Protein AF-A0A9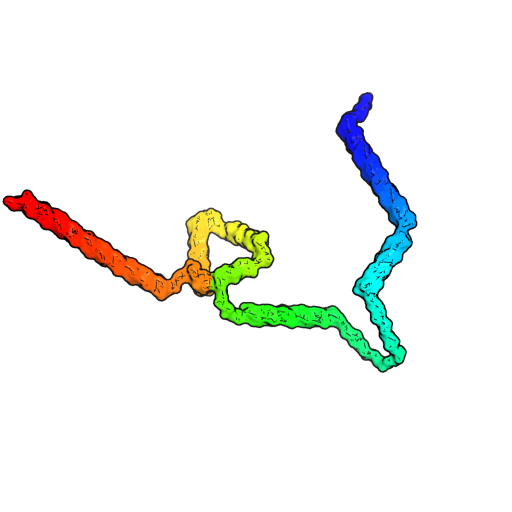X0DD06-F1 (afdb_monomer_lite)

Secondary structure (DSSP, 8-state):
-PPPHHHHHHHHHHHHHHHHHHHHHHHHHHTHHHHHHHHHHHHHHHS-----------------HHHHHHHHHHHHHHHHHHHHHS-----HHHHHTSSSSHHHHHHHHHHHHHHS-SSHHHHHHHHHHHHHSHHHHHHHHHTTSS--HHHHHHHHHHHHHHHHHHHHHHHHHHHHHHHHHHTT--

Foldseek 3Di:
DDDDPVRVVVVVVVVVVVVVVVVVVVVCVVCVVVVVVVVVVVVCVVPPPPPDDDDDDDPPPPPPVVVVVVVVVVVVVVVVVVVVPPDDQCELCVVVVPAPDPVRVVVVVVVVVVVADPDPVRNVVVVVVQCPPPVNVVVCVSHVNDPDVVRVVVVVVVVVVVVVVVVVVVVVVVVVVVVVVVVVVD

Organism: NCBI:txid174260

Sequence (186 aa):
MGKTGAERLRESLERKKQKKKERNARFYAKNKDKILEERKEQQRRKHPRIAVEEQNESEVRKPNWRLYKARQRARQRAEKEKTSSTSVPVSPNAVRGAFPNRTARRRAVDATMDSLPRSPRRKVAVVAALIDSPTTRQSLQRLGYVKSPENEEAVQIASSILQDATAALQTTTRKRSNDARAATQE

Radius of gyration: 39.2 Å; chains: 1; bounding box: 109×34×110 Å

pLDDT: mean 81.11, std 14.97, range [39.56, 97.12]

Structure (mmCIF, N/CA/C/O backbone):
data_AF-A0A9X0DD06-F1
#
_entry.id   AF-A0A9X0DD06-F1
#
loop_
_atom_site.group_PDB
_atom_site.id
_atom_site.type_symbol
_atom_site.label_atom_id
_atom_site.label_alt_id
_atom_site.label_comp_id
_atom_site.label_asym_id
_atom_site.label_entity_id
_atom_site.label_seq_id
_atom_site.pdbx_PDB_ins_code
_atom_site.Cartn_x
_atom_site.Cartn_y
_atom_site.Cartn_z
_atom_site.occupancy
_atom_site.B_iso_or_equiv
_atom_site.auth_seq_id
_atom_site.auth_comp_id
_atom_site.auth_asym_id
_atom_site.auth_atom_id
_atom_site.pdbx_PDB_model_num
ATOM 1 N N . MET A 1 1 ? -8.329 16.468 -65.704 1.00 51.94 1 MET A N 1
ATOM 2 C CA . MET A 1 1 ? -8.615 16.335 -64.257 1.00 51.94 1 MET A CA 1
ATOM 3 C C . MET A 1 1 ? -7.350 16.668 -63.473 1.00 51.94 1 MET A C 1
ATOM 5 O O . MET A 1 1 ? -6.370 15.946 -63.592 1.00 51.94 1 MET A O 1
ATOM 9 N N . GLY A 1 2 ? -7.309 17.811 -62.783 1.00 68.38 2 GLY A N 1
ATOM 10 C CA . GLY A 1 2 ? -6.118 18.259 -62.046 1.00 68.38 2 GLY A CA 1
ATOM 11 C C . GLY A 1 2 ? -6.014 17.624 -60.656 1.00 68.38 2 GLY A C 1
ATOM 12 O O . GLY A 1 2 ? -7.034 17.365 -60.025 1.00 68.38 2 GLY A O 1
ATOM 13 N N . LYS A 1 3 ? -4.783 17.409 -60.167 1.00 73.19 3 LYS A N 1
ATOM 14 C CA . LYS A 1 3 ? -4.508 16.898 -58.811 1.00 73.19 3 LYS A CA 1
ATOM 15 C C . LYS A 1 3 ? -5.226 17.734 -57.745 1.00 73.19 3 LYS A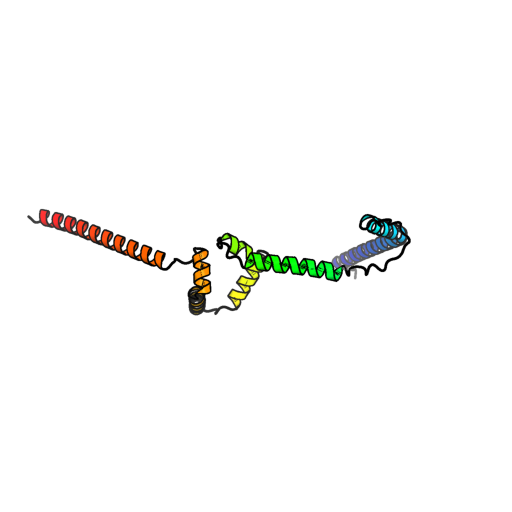 C 1
ATOM 17 O O . LYS A 1 3 ? -5.189 18.976 -57.788 1.00 73.19 3 LYS A O 1
ATOM 22 N N . THR A 1 4 ? -5.827 17.063 -56.767 1.00 79.19 4 THR A N 1
ATOM 23 C CA . THR A 1 4 ? -6.553 17.708 -55.664 1.00 79.19 4 THR A CA 1
ATOM 24 C C . THR A 1 4 ? -5.600 18.499 -54.756 1.00 79.19 4 THR A C 1
ATOM 26 O O . THR A 1 4 ? -4.389 18.258 -54.721 1.00 79.19 4 THR A O 1
ATOM 29 N N . GLY A 1 5 ? -6.116 19.485 -54.013 1.00 81.06 5 GLY A N 1
ATOM 30 C CA . GLY A 1 5 ? -5.291 20.326 -53.130 1.00 81.06 5 GLY A CA 1
ATOM 31 C C . GLY A 1 5 ? -4.530 19.527 -52.059 1.00 81.06 5 GLY A C 1
ATOM 32 O O . GLY A 1 5 ? -3.374 19.829 -51.760 1.00 81.06 5 GLY A O 1
ATOM 33 N N . ALA A 1 6 ? -5.138 18.453 -51.546 1.00 79.06 6 ALA A N 1
ATOM 34 C CA . ALA A 1 6 ? -4.523 17.561 -50.565 1.00 79.06 6 ALA A CA 1
ATOM 35 C C . ALA A 1 6 ? -3.361 16.738 -51.153 1.00 79.06 6 ALA A C 1
ATOM 37 O O . ALA A 1 6 ? -2.335 16.551 -50.497 1.00 79.06 6 ALA A O 1
ATOM 38 N N . GLU A 1 7 ? -3.477 16.294 -52.405 1.00 80.38 7 GLU A N 1
ATOM 39 C CA . GLU A 1 7 ? -2.412 15.565 -53.105 1.00 80.38 7 GLU A CA 1
ATOM 40 C C . GLU A 1 7 ? -1.208 16.466 -53.393 1.00 80.38 7 GLU A C 1
ATOM 42 O O . GLU A 1 7 ? -0.066 16.062 -53.170 1.00 80.38 7 GLU A O 1
ATOM 47 N N . ARG A 1 8 ? -1.447 17.727 -53.780 1.00 82.81 8 ARG A N 1
ATOM 48 C CA . ARG A 1 8 ? -0.373 18.722 -53.963 1.00 82.81 8 ARG A CA 1
ATOM 49 C C . ARG A 1 8 ? 0.383 19.002 -52.662 1.00 82.81 8 ARG A C 1
ATOM 51 O O . ARG A 1 8 ? 1.603 19.170 -52.679 1.00 82.81 8 ARG A O 1
ATOM 58 N N . LEU A 1 9 ? -0.322 19.026 -51.529 1.00 83.88 9 LEU A N 1
ATOM 59 C CA . LEU A 1 9 ? 0.281 19.191 -50.203 1.00 83.88 9 LEU A CA 1
ATOM 60 C C . LEU A 1 9 ? 1.175 18.004 -49.824 1.00 83.88 9 LEU A C 1
ATOM 62 O O . LEU A 1 9 ? 2.307 18.216 -49.385 1.00 83.88 9 LEU A O 1
ATOM 66 N N . ARG A 1 10 ? 0.710 16.768 -50.036 1.00 83.81 10 ARG A N 1
ATOM 67 C CA . ARG A 1 10 ? 1.506 15.554 -49.774 1.00 83.81 10 ARG A CA 1
ATOM 68 C C . ARG A 1 10 ? 2.764 15.510 -50.640 1.00 83.81 10 ARG A C 1
ATOM 70 O O . ARG A 1 10 ? 3.860 15.341 -50.110 1.00 83.81 10 ARG A O 1
ATOM 77 N N . GLU A 1 11 ? 2.626 15.791 -51.933 1.00 84.81 11 GLU A N 1
ATOM 78 C CA . GLU A 1 11 ? 3.749 15.838 -52.874 1.00 84.81 11 GLU A CA 1
ATOM 79 C C . GLU A 1 11 ? 4.774 16.927 -52.489 1.00 84.81 11 GLU A C 1
ATOM 81 O O . GLU A 1 11 ? 5.986 16.711 -52.538 1.00 84.81 11 GLU A O 1
ATOM 86 N N . SER A 1 12 ? 4.310 18.090 -52.020 1.00 87.94 12 SER A N 1
ATOM 87 C CA . SER A 1 12 ? 5.181 19.166 -51.524 1.00 87.94 12 SER A CA 1
ATOM 88 C C . SER A 1 12 ? 5.967 18.761 -50.269 1.00 87.94 12 SER A C 1
ATOM 90 O O . SER A 1 12 ? 7.173 19.018 -50.172 1.00 87.94 12 SER A O 1
ATOM 92 N N . LEU A 1 13 ? 5.320 18.085 -49.315 1.00 90.12 13 LEU A N 1
ATOM 93 C CA . LEU A 1 13 ? 5.973 17.594 -48.099 1.00 90.12 13 LEU A CA 1
ATOM 94 C C . LEU A 1 13 ? 7.009 16.507 -48.405 1.00 90.12 13 LEU A C 1
ATOM 96 O O . LEU A 1 13 ? 8.113 16.536 -47.852 1.00 90.12 13 LEU A O 1
ATOM 100 N N . GLU A 1 14 ? 6.699 15.590 -49.317 1.00 88.81 14 GLU A N 1
ATOM 101 C CA . GLU A 1 14 ? 7.628 14.546 -49.750 1.00 88.81 14 GLU A CA 1
ATOM 102 C C . GLU A 1 14 ? 8.845 15.125 -50.471 1.00 88.81 14 GLU A C 1
ATOM 104 O O . GLU A 1 14 ? 9.978 14.775 -50.129 1.00 88.81 14 GLU A O 1
ATOM 109 N N . ARG A 1 15 ? 8.645 16.104 -51.361 1.00 89.44 15 ARG A N 1
ATOM 110 C CA . ARG A 1 15 ? 9.743 16.841 -52.008 1.00 89.44 15 ARG A CA 1
ATOM 111 C C . ARG A 1 15 ? 10.628 17.557 -50.986 1.00 89.44 15 ARG A C 1
ATOM 113 O O . ARG A 1 15 ? 11.854 17.493 -51.081 1.00 89.44 15 ARG A O 1
ATOM 120 N N . LYS A 1 16 ? 10.049 18.207 -49.967 1.00 92.31 16 LYS A N 1
ATOM 121 C CA . LYS A 1 16 ? 10.821 18.837 -48.875 1.00 92.31 16 LYS A CA 1
ATOM 122 C C . LYS A 1 16 ? 11.617 17.804 -48.072 1.00 92.31 16 LYS A C 1
ATOM 124 O O . LYS A 1 16 ? 12.783 18.040 -47.747 1.00 92.31 16 LYS A O 1
ATOM 129 N N . LYS A 1 17 ? 11.018 16.646 -47.781 1.00 94.12 17 LYS A N 1
ATOM 130 C CA . LYS A 1 17 ? 11.669 15.538 -47.067 1.00 94.12 17 LYS A CA 1
ATOM 131 C C . LYS A 1 17 ? 12.841 14.970 -47.868 1.00 94.12 17 LYS A C 1
ATOM 133 O O . LYS A 1 17 ? 13.910 14.764 -47.297 1.00 94.12 17 LYS A O 1
ATOM 138 N N . GLN A 1 18 ? 12.667 14.766 -49.173 1.00 90.06 18 GLN A N 1
ATOM 139 C CA . GLN A 1 18 ? 13.725 14.303 -50.073 1.00 90.06 18 GLN A CA 1
ATOM 140 C C . GLN A 1 18 ? 14.865 15.321 -50.171 1.00 90.06 18 GLN A C 1
ATOM 142 O O . GLN A 1 18 ? 16.010 14.958 -49.911 1.00 90.06 18 GLN A O 1
ATOM 147 N N . LYS A 1 19 ? 14.562 16.609 -50.387 1.00 92.81 19 LYS A N 1
ATOM 148 C CA . LYS A 1 19 ? 15.578 17.679 -50.401 1.00 92.81 19 LYS A CA 1
ATOM 149 C C . LYS A 1 19 ? 16.382 17.746 -49.099 1.00 92.81 19 LYS A C 1
ATOM 151 O O . LYS A 1 19 ? 17.597 17.925 -49.128 1.00 92.81 19 LYS A O 1
ATOM 156 N N . LYS A 1 20 ? 15.732 17.570 -47.941 1.00 93.00 20 LYS A N 1
ATOM 157 C CA . LYS A 1 20 ? 16.420 17.538 -46.638 1.00 93.00 20 LYS A CA 1
ATOM 158 C C . LYS A 1 20 ? 17.335 16.319 -46.502 1.00 93.00 20 LYS A C 1
ATOM 160 O O . LYS A 1 20 ? 18.464 16.463 -46.040 1.00 93.00 20 LYS A O 1
ATOM 165 N N . LYS A 1 21 ? 16.866 15.135 -46.911 1.00 92.31 21 LYS A N 1
ATOM 166 C CA . LYS A 1 21 ? 17.679 13.907 -46.909 1.00 92.31 21 LYS A CA 1
ATOM 167 C C . LYS A 1 21 ? 18.907 14.056 -47.799 1.00 92.31 21 LYS A C 1
ATOM 169 O O . LYS A 1 21 ? 20.004 13.737 -47.360 1.00 92.31 21 LYS A O 1
ATOM 174 N N . GLU A 1 22 ? 18.733 14.592 -49.000 1.00 91.50 22 GLU A N 1
ATOM 175 C CA . GLU A 1 22 ? 19.818 14.785 -49.957 1.00 91.50 22 GLU A CA 1
ATOM 176 C C . GLU A 1 22 ? 20.841 15.814 -49.462 1.00 91.50 22 GLU A C 1
ATOM 178 O O . GLU A 1 22 ? 22.044 15.560 -49.490 1.00 91.50 22 GLU A O 1
ATOM 183 N N . ARG A 1 23 ? 20.382 16.945 -48.914 1.00 91.38 23 ARG A N 1
ATOM 184 C CA . ARG A 1 23 ? 21.265 17.942 -48.294 1.00 91.38 23 ARG A CA 1
ATOM 185 C C . ARG A 1 23 ? 22.068 17.346 -47.135 1.00 91.38 23 ARG A C 1
ATOM 187 O O . ARG A 1 23 ? 23.270 17.588 -47.051 1.00 91.38 23 ARG A O 1
ATOM 194 N N . ASN A 1 24 ? 21.432 16.555 -46.270 1.00 91.06 24 ASN A N 1
ATOM 195 C CA . ASN A 1 24 ? 22.128 15.872 -45.181 1.00 91.06 24 ASN A CA 1
ATOM 196 C C . ASN A 1 24 ? 23.130 14.842 -45.718 1.00 91.06 24 ASN A C 1
ATOM 198 O O . ASN A 1 24 ? 24.267 14.820 -45.261 1.00 91.06 24 ASN A O 1
ATOM 202 N N . ALA A 1 25 ? 22.754 14.040 -46.716 1.00 91.25 25 ALA A N 1
ATOM 203 C CA . ALA A 1 25 ? 23.654 13.075 -47.342 1.00 91.25 25 ALA A CA 1
ATOM 204 C C . ALA A 1 25 ? 24.887 13.764 -47.948 1.00 91.25 25 ALA A C 1
ATOM 206 O O . ALA A 1 25 ? 26.009 13.336 -47.698 1.00 91.25 25 ALA A O 1
ATOM 207 N N . ARG A 1 26 ? 24.699 14.888 -48.654 1.00 90.88 26 ARG A N 1
ATOM 208 C CA . ARG A 1 26 ? 25.797 15.706 -49.195 1.00 90.88 26 ARG A CA 1
ATOM 209 C C . ARG A 1 26 ? 26.686 16.286 -48.092 1.00 90.88 26 ARG A C 1
ATOM 211 O O . ARG A 1 26 ? 27.902 16.309 -48.251 1.00 90.88 26 ARG A O 1
ATOM 218 N N . PHE A 1 27 ? 26.107 16.731 -46.975 1.00 92.19 27 PHE A N 1
ATOM 219 C CA . PHE A 1 27 ? 26.869 17.224 -45.822 1.00 92.19 27 PHE A CA 1
ATOM 220 C C . PHE A 1 27 ? 27.738 16.122 -45.204 1.00 92.19 27 PHE A C 1
ATOM 222 O O . PHE A 1 27 ? 28.934 16.325 -45.008 1.00 92.19 27 PHE A O 1
ATOM 229 N N . TYR A 1 28 ? 27.164 14.943 -44.948 1.00 86.88 28 TYR A N 1
ATOM 230 C CA . TYR A 1 28 ? 27.906 13.813 -44.386 1.00 86.88 28 TYR A CA 1
ATOM 231 C C . TYR A 1 28 ? 28.935 13.243 -45.362 1.00 86.88 28 TYR A C 1
ATOM 233 O O . TYR A 1 28 ? 29.988 12.815 -44.914 1.00 86.88 28 TYR A O 1
ATOM 241 N N . ALA A 1 29 ? 28.677 13.276 -46.671 1.00 87.44 29 ALA A N 1
ATOM 242 C CA . ALA A 1 29 ? 29.657 12.873 -47.676 1.00 87.44 29 ALA A CA 1
ATOM 243 C C . ALA A 1 29 ? 30.866 13.821 -47.705 1.00 87.44 29 ALA A C 1
ATOM 245 O O . ALA A 1 29 ? 31.999 13.355 -47.722 1.00 87.44 29 ALA A O 1
ATOM 246 N N . LYS A 1 30 ? 30.637 15.142 -47.647 1.00 90.75 30 LYS A N 1
ATOM 247 C CA . LYS A 1 30 ? 31.713 16.150 -47.668 1.00 90.75 30 LYS A CA 1
ATOM 248 C C . LYS A 1 30 ? 32.505 16.242 -46.361 1.00 90.75 30 LYS A C 1
ATOM 250 O O . LYS A 1 30 ? 33.679 16.581 -46.395 1.00 90.75 30 LYS A O 1
ATOM 255 N N . ASN A 1 31 ? 31.874 15.961 -45.221 1.00 91.75 31 ASN A N 1
ATOM 256 C CA . ASN A 1 31 ? 32.480 16.134 -43.895 1.00 91.75 31 ASN A CA 1
ATOM 257 C C . ASN A 1 31 ? 32.751 14.810 -43.168 1.00 91.75 31 ASN A C 1
ATOM 259 O O . ASN A 1 31 ? 32.987 14.817 -41.961 1.00 91.75 31 ASN A O 1
ATOM 263 N N . LYS A 1 32 ? 32.699 13.675 -43.875 1.00 88.12 32 LYS A N 1
ATOM 264 C CA . LYS A 1 32 ? 32.810 12.334 -43.285 1.00 88.12 32 LYS A CA 1
ATOM 265 C C . LYS A 1 32 ? 34.052 12.193 -42.409 1.00 88.12 32 LYS A C 1
ATOM 267 O O . LYS A 1 32 ? 33.944 11.763 -41.262 1.00 88.12 32 LYS A O 1
ATOM 272 N N . ASP A 1 33 ? 35.198 12.602 -42.936 1.00 87.06 33 ASP A N 1
ATOM 273 C CA . ASP A 1 33 ? 36.486 12.405 -42.275 1.00 87.06 33 ASP A CA 1
ATOM 274 C C . ASP A 1 33 ? 36.637 13.322 -41.062 1.00 87.06 33 ASP A C 1
ATOM 276 O O . ASP A 1 33 ? 37.015 12.853 -39.993 1.00 87.06 33 ASP A O 1
ATOM 280 N N . LYS A 1 34 ? 36.184 14.578 -41.167 1.00 89.56 34 LYS A N 1
ATOM 281 C CA . LYS A 1 34 ? 36.141 15.525 -40.039 1.00 89.56 34 LYS A CA 1
ATOM 282 C C . LYS A 1 34 ? 35.268 15.011 -38.892 1.00 89.56 34 LYS A C 1
ATOM 284 O O . LYS A 1 34 ? 35.675 15.054 -37.737 1.00 89.56 34 LYS A O 1
ATOM 289 N N . ILE A 1 35 ? 34.092 14.462 -39.207 1.00 86.62 35 ILE A N 1
ATOM 290 C CA . ILE A 1 35 ? 33.175 13.888 -38.207 1.00 86.62 35 ILE A CA 1
ATOM 291 C C . ILE A 1 35 ? 33.797 12.652 -37.538 1.00 86.62 35 ILE A C 1
ATOM 293 O O . ILE A 1 35 ? 33.610 12.422 -36.341 1.00 86.62 35 ILE A O 1
ATOM 297 N N . LEU A 1 36 ? 34.531 11.834 -38.296 1.00 86.25 36 LEU A N 1
ATOM 298 C CA . LEU A 1 36 ? 35.221 10.662 -37.760 1.00 86.25 36 LEU A CA 1
ATOM 299 C C . LEU A 1 36 ? 36.420 11.045 -36.885 1.00 86.25 36 LEU A C 1
ATOM 301 O O . LEU A 1 36 ? 36.617 10.418 -35.841 1.00 86.25 36 LEU A O 1
ATOM 305 N N . GLU A 1 37 ? 37.197 12.054 -37.272 1.00 88.12 37 GLU A N 1
ATOM 306 C CA . GLU A 1 37 ? 38.308 12.578 -36.474 1.00 88.12 37 GLU A CA 1
ATOM 307 C C . GLU A 1 37 ? 37.828 13.211 -35.174 1.00 88.12 37 GLU A C 1
ATOM 309 O O . GLU A 1 37 ? 38.308 12.826 -34.110 1.00 88.12 37 GLU A O 1
ATOM 314 N N . GLU A 1 38 ? 36.809 14.067 -35.222 1.00 89.12 38 GLU A N 1
ATOM 315 C CA . GLU A 1 38 ? 36.226 14.683 -34.029 1.00 89.12 38 GLU A CA 1
ATOM 316 C C . GLU A 1 38 ? 35.682 13.616 -33.063 1.00 89.12 38 GLU A C 1
ATOM 318 O O . GLU A 1 38 ? 35.856 13.697 -31.846 1.00 89.12 38 GLU A O 1
ATOM 323 N N . ARG A 1 39 ? 35.096 12.534 -33.594 1.00 84.69 39 ARG A N 1
ATOM 324 C CA . ARG A 1 39 ? 34.639 11.395 -32.785 1.00 84.69 39 ARG A CA 1
ATOM 325 C C . ARG A 1 39 ? 35.797 10.622 -32.149 1.00 84.69 39 ARG A C 1
ATOM 327 O O . ARG A 1 39 ? 35.688 10.228 -30.984 1.00 84.69 39 ARG A O 1
ATOM 334 N N . LYS A 1 40 ? 36.893 10.395 -32.884 1.00 84.44 40 LYS A N 1
ATOM 335 C CA . LYS A 1 40 ? 38.120 9.776 -32.349 1.00 84.44 40 LYS A CA 1
ATOM 336 C C . LYS A 1 40 ? 38.755 10.665 -31.281 1.00 84.44 40 LYS A C 1
ATOM 338 O O . LYS A 1 40 ? 39.200 10.160 -30.253 1.00 84.44 40 LYS A O 1
ATOM 343 N N . GLU A 1 41 ? 38.757 11.975 -31.482 1.00 82.19 41 GLU A N 1
ATOM 344 C CA . GLU A 1 41 ? 39.300 12.937 -30.532 1.00 82.19 41 GLU A CA 1
ATOM 345 C C . GLU A 1 41 ? 38.448 13.021 -29.260 1.00 82.19 41 GLU A C 1
ATOM 347 O O . GLU A 1 41 ? 38.982 12.933 -28.156 1.00 82.19 41 GLU A O 1
ATOM 352 N N . GLN A 1 42 ? 37.118 13.057 -29.379 1.00 80.69 42 GLN A N 1
ATOM 353 C CA . GLN A 1 42 ? 36.221 12.953 -28.225 1.00 80.69 42 GLN A CA 1
ATOM 354 C C . GLN A 1 42 ? 36.426 11.647 -27.446 1.00 80.69 42 GLN A C 1
ATOM 356 O O . GLN A 1 42 ? 36.363 11.651 -26.215 1.00 80.69 42 GLN A O 1
ATOM 361 N N . GLN A 1 43 ? 36.689 10.527 -28.129 1.00 73.81 43 GLN A N 1
ATOM 362 C CA . GLN A 1 43 ? 37.044 9.272 -27.460 1.00 73.81 43 GLN A CA 1
ATOM 363 C C . GLN A 1 43 ? 38.381 9.370 -26.717 1.00 73.81 43 GLN A C 1
ATOM 365 O O . GLN A 1 43 ? 38.457 8.917 -25.577 1.00 73.81 43 GLN A O 1
ATOM 370 N N . ARG A 1 44 ? 39.403 10.000 -27.310 1.00 73.69 44 ARG A N 1
ATOM 371 C CA . ARG A 1 44 ? 40.702 10.246 -26.656 1.00 73.69 44 ARG A CA 1
ATOM 372 C C . ARG A 1 44 ? 40.578 11.165 -25.439 1.00 73.69 44 ARG A C 1
ATOM 374 O O . ARG A 1 44 ? 41.218 10.910 -24.429 1.00 73.69 44 ARG A O 1
ATOM 381 N N . ARG A 1 45 ? 39.716 12.186 -25.491 1.00 73.94 45 ARG A N 1
ATOM 382 C CA . ARG A 1 45 ? 39.439 13.077 -24.347 1.00 73.94 45 ARG A CA 1
ATOM 383 C C . ARG A 1 45 ? 38.709 12.359 -23.208 1.00 73.94 45 ARG A C 1
ATOM 385 O O . ARG A 1 45 ? 38.977 12.626 -22.045 1.00 73.94 45 ARG A O 1
ATOM 392 N N . LYS A 1 46 ? 37.794 11.435 -23.530 1.00 68.44 46 LYS A N 1
ATOM 393 C CA . LYS A 1 46 ? 37.065 10.627 -22.531 1.00 68.44 46 LYS A CA 1
ATOM 394 C C . LYS A 1 46 ? 37.909 9.501 -21.928 1.00 68.44 46 LYS A C 1
ATOM 396 O O . LYS A 1 46 ? 37.626 9.064 -20.816 1.00 68.44 46 LYS A O 1
ATOM 401 N N . HIS A 1 47 ? 38.925 9.038 -22.650 1.00 61.00 47 HIS A N 1
ATOM 402 C CA . HIS A 1 47 ? 39.869 8.017 -22.208 1.00 61.00 47 HIS A CA 1
ATOM 403 C C . HIS A 1 47 ? 41.297 8.486 -22.499 1.00 61.00 47 HIS A C 1
ATOM 405 O O . HIS A 1 47 ? 41.865 8.080 -23.520 1.00 61.00 47 HIS A O 1
ATOM 411 N N . PRO A 1 48 ? 41.881 9.344 -21.642 1.00 56.22 48 PRO A N 1
ATOM 412 C CA . PRO A 1 48 ? 43.282 9.698 -21.789 1.00 56.22 48 PRO A CA 1
ATOM 413 C C . PRO A 1 48 ? 44.108 8.408 -21.750 1.00 56.22 48 PRO A C 1
ATOM 415 O O . PRO A 1 48 ? 43.975 7.595 -20.832 1.00 56.22 48 PRO A O 1
ATOM 418 N N . ARG A 1 49 ? 44.927 8.185 -22.785 1.00 51.53 49 ARG A N 1
ATOM 419 C CA . ARG A 1 49 ? 45.966 7.154 -22.735 1.00 51.53 49 ARG A CA 1
ATOM 420 C C . ARG A 1 49 ? 46.925 7.583 -21.632 1.00 51.53 49 ARG A C 1
ATOM 422 O O . ARG A 1 49 ? 47.645 8.558 -21.802 1.00 51.53 49 ARG A O 1
ATOM 429 N N . ILE A 1 50 ? 46.894 6.875 -20.511 1.00 51.03 50 ILE A N 1
ATOM 430 C CA . ILE A 1 50 ? 47.949 6.943 -19.506 1.00 51.03 50 ILE A CA 1
ATOM 431 C C . ILE A 1 50 ? 49.204 6.437 -20.224 1.00 51.03 50 ILE A C 1
ATOM 433 O O . ILE A 1 50 ? 49.266 5.266 -20.602 1.00 51.03 50 ILE A O 1
ATOM 437 N N . ALA A 1 51 ? 50.132 7.343 -20.529 1.00 46.78 51 ALA A N 1
ATOM 438 C CA . ALA A 1 51 ? 51.462 6.976 -20.979 1.00 46.78 51 ALA A CA 1
ATOM 439 C C . ALA A 1 51 ? 52.168 6.366 -19.768 1.00 46.78 51 ALA A C 1
ATOM 441 O O . ALA A 1 51 ? 52.567 7.081 -18.857 1.00 46.78 51 ALA A O 1
ATOM 442 N N . VAL A 1 52 ? 52.212 5.039 -19.718 1.00 45.12 52 VAL A N 1
ATOM 443 C CA . VAL A 1 52 ? 53.107 4.317 -18.821 1.00 45.12 52 VAL A CA 1
ATOM 444 C C . VAL A 1 52 ? 54.250 3.854 -19.707 1.00 45.12 52 VAL A C 1
ATOM 446 O O . VAL A 1 52 ? 54.101 2.915 -20.491 1.00 45.12 52 VAL A O 1
ATOM 449 N N . GLU A 1 53 ? 55.343 4.614 -19.659 1.00 47.56 53 GLU A N 1
ATOM 450 C CA . GLU A 1 53 ? 56.680 4.038 -19.763 1.00 47.56 53 GLU A CA 1
ATOM 451 C C . GLU A 1 53 ? 56.731 2.828 -18.837 1.00 47.56 53 GLU A C 1
ATOM 453 O O . GLU A 1 53 ? 56.457 2.966 -17.653 1.00 47.56 53 GLU A O 1
ATOM 458 N N . GLU A 1 54 ? 56.992 1.653 -19.396 1.00 43.56 54 GLU A N 1
ATOM 459 C CA . GLU A 1 54 ? 57.989 0.715 -18.878 1.00 43.56 54 GLU A CA 1
ATOM 460 C C . GLU A 1 54 ? 57.911 -0.567 -19.703 1.00 43.56 54 GLU A C 1
ATOM 462 O O . GLU A 1 54 ? 56.981 -1.374 -19.635 1.00 43.56 54 GLU A O 1
ATOM 467 N N . GLN A 1 55 ? 58.937 -0.731 -20.530 1.00 46.22 55 GLN A N 1
ATOM 468 C CA . GLN A 1 55 ? 59.481 -2.046 -20.800 1.00 46.22 55 GLN A CA 1
ATOM 469 C C . GLN A 1 55 ? 59.959 -2.600 -19.450 1.00 46.22 55 GLN A C 1
ATOM 471 O O . GLN A 1 55 ? 60.835 -1.992 -18.847 1.00 46.22 55 GLN A O 1
ATOM 476 N N . ASN A 1 56 ? 59.330 -3.669 -18.949 1.00 39.56 56 ASN A N 1
ATOM 477 C CA . ASN A 1 56 ? 59.973 -4.866 -18.380 1.00 39.56 56 ASN A CA 1
ATOM 478 C C . ASN A 1 56 ? 58.982 -5.704 -17.547 1.00 39.56 56 ASN A C 1
ATOM 480 O O . ASN A 1 56 ? 58.427 -5.278 -16.541 1.00 39.56 56 ASN A O 1
ATOM 484 N N . GLU A 1 57 ? 58.762 -6.923 -18.039 1.00 47.81 57 GLU A N 1
ATOM 485 C CA . GLU A 1 57 ? 58.686 -8.170 -17.272 1.00 47.81 57 GLU A CA 1
ATOM 486 C C . GLU A 1 57 ? 57.911 -8.179 -15.943 1.00 47.81 57 GLU A C 1
ATOM 488 O O . GLU A 1 57 ? 58.454 -8.106 -14.847 1.00 47.81 57 GLU A O 1
ATOM 493 N N . SER A 1 58 ? 56.610 -8.434 -16.037 1.00 41.88 58 SER A N 1
ATOM 494 C CA . SER A 1 58 ? 55.953 -9.472 -15.232 1.00 41.88 58 SER A CA 1
ATOM 495 C C . SER A 1 58 ? 54.539 -9.671 -15.767 1.00 41.88 58 SER A C 1
ATOM 497 O O . SER A 1 58 ? 53.807 -8.711 -16.015 1.00 41.88 58 SER A O 1
ATOM 499 N N . GLU A 1 59 ? 54.133 -10.921 -15.988 1.00 49.81 59 GLU A N 1
ATOM 500 C CA . GLU A 1 59 ? 52.751 -11.272 -16.318 1.00 49.81 59 GLU A CA 1
ATOM 501 C C . GLU A 1 59 ? 51.828 -10.973 -15.126 1.00 49.81 59 GLU A C 1
ATOM 503 O O . GLU A 1 59 ? 51.334 -11.859 -14.427 1.00 49.81 59 GLU A O 1
ATOM 508 N N . VAL A 1 60 ? 51.539 -9.696 -14.882 1.00 51.66 60 VAL A N 1
ATOM 509 C CA . VAL A 1 60 ? 50.442 -9.302 -14.008 1.00 51.66 60 VAL A CA 1
ATOM 510 C C . VAL A 1 60 ? 49.165 -9.663 -14.753 1.00 51.66 60 VAL A C 1
ATOM 512 O O . VAL A 1 60 ? 48.692 -8.929 -15.626 1.00 51.66 60 VAL A O 1
ATOM 515 N N . ARG A 1 61 ? 48.619 -10.844 -14.430 1.00 55.62 61 ARG A N 1
ATOM 516 C CA . ARG A 1 61 ? 47.282 -11.307 -14.826 1.00 55.62 61 ARG A CA 1
ATOM 517 C C . ARG A 1 61 ? 46.316 -10.133 -14.703 1.00 55.62 61 ARG A C 1
ATOM 519 O O . ARG A 1 61 ? 45.909 -9.762 -13.602 1.00 55.62 61 ARG A O 1
ATOM 526 N N . LYS A 1 62 ? 45.968 -9.534 -15.845 1.00 57.19 62 LYS A N 1
ATOM 527 C CA . LYS A 1 62 ? 45.097 -8.359 -15.909 1.00 57.19 62 LYS A CA 1
ATOM 528 C C . LYS A 1 62 ? 43.830 -8.680 -15.113 1.00 57.19 62 LYS A C 1
ATOM 530 O O . LYS A 1 62 ? 43.132 -9.636 -15.472 1.00 57.19 62 LYS A O 1
ATOM 535 N N . PRO A 1 63 ? 43.521 -7.948 -14.030 1.00 58.06 63 PRO A N 1
ATOM 536 C CA . PRO A 1 63 ? 42.353 -8.248 -13.228 1.00 58.06 63 PRO A CA 1
ATOM 537 C C . PRO A 1 63 ? 41.139 -8.111 -14.136 1.00 58.06 63 PRO A C 1
ATOM 539 O O . PRO A 1 63 ? 40.922 -7.073 -14.764 1.00 58.06 63 PRO A O 1
ATOM 542 N N . ASN A 1 64 ? 40.367 -9.188 -14.259 1.00 74.38 64 ASN A N 1
ATOM 543 C CA . ASN A 1 64 ? 39.172 -9.195 -15.084 1.00 74.38 64 ASN A CA 1
ATOM 544 C C . ASN A 1 64 ? 38.193 -8.172 -14.493 1.00 74.38 64 ASN A C 1
ATOM 546 O O . ASN A 1 64 ? 37.487 -8.434 -13.517 1.00 74.38 64 ASN A O 1
ATOM 550 N N . TRP A 1 65 ? 38.184 -6.970 -15.067 1.00 71.94 65 TRP A N 1
ATOM 551 C CA . TRP A 1 65 ? 37.444 -5.814 -14.568 1.00 71.94 65 TRP A CA 1
ATOM 552 C C . TRP A 1 65 ? 35.946 -6.106 -14.418 1.00 71.94 65 TRP A C 1
ATOM 554 O O . TRP A 1 65 ? 35.275 -5.511 -13.571 1.00 71.94 65 TRP A O 1
ATOM 564 N N . ARG A 1 66 ? 35.423 -7.065 -15.197 1.00 73.44 66 ARG A N 1
ATOM 565 C CA . ARG A 1 66 ? 34.045 -7.552 -15.086 1.00 73.44 66 ARG A CA 1
ATOM 566 C C . ARG A 1 66 ? 33.821 -8.279 -13.763 1.00 73.44 66 ARG A C 1
ATOM 568 O O . ARG A 1 66 ? 32.832 -7.997 -13.095 1.00 73.44 66 ARG A O 1
ATOM 575 N N . LEU A 1 67 ? 34.755 -9.140 -13.349 1.00 77.19 67 LEU A N 1
ATOM 576 C CA . LEU A 1 67 ? 34.728 -9.822 -12.049 1.00 77.19 67 LEU A CA 1
ATOM 577 C C . LEU A 1 67 ? 34.879 -8.831 -10.889 1.00 77.19 67 LEU A C 1
ATOM 579 O O . LEU A 1 67 ? 34.161 -8.934 -9.896 1.00 77.19 67 LEU A O 1
ATOM 583 N N . TYR A 1 68 ? 35.742 -7.824 -11.035 1.00 79.19 68 TYR A N 1
ATOM 584 C CA . TYR A 1 68 ? 35.889 -6.763 -10.035 1.00 79.19 68 TYR A CA 1
ATOM 585 C C . TYR A 1 68 ? 34.595 -5.944 -9.872 1.00 79.19 68 TYR A C 1
ATOM 587 O O . TYR A 1 68 ? 34.086 -5.792 -8.760 1.00 79.19 68 TYR A O 1
ATOM 595 N N . LYS A 1 69 ? 33.991 -5.486 -10.979 1.00 83.06 69 LYS A N 1
ATOM 596 C CA . LYS A 1 69 ? 32.692 -4.788 -10.968 1.00 83.06 69 LYS A CA 1
ATOM 597 C C . LYS A 1 69 ? 31.564 -5.678 -10.433 1.00 83.06 69 LYS A C 1
ATOM 599 O O . LYS A 1 69 ? 30.699 -5.177 -9.718 1.00 83.06 69 LYS A O 1
ATOM 604 N N . ALA A 1 70 ? 31.566 -6.974 -10.750 1.00 82.31 70 ALA A N 1
ATOM 605 C CA . ALA A 1 70 ? 30.594 -7.931 -10.226 1.00 82.31 70 ALA A CA 1
ATOM 606 C C . ALA A 1 70 ? 30.721 -8.091 -8.702 1.00 82.31 70 ALA A C 1
ATOM 608 O O . ALA A 1 70 ? 29.712 -7.999 -8.006 1.00 82.31 70 ALA A O 1
ATOM 609 N N . ARG A 1 71 ? 31.947 -8.216 -8.167 1.00 84.69 71 ARG A N 1
ATOM 610 C CA . ARG A 1 71 ? 32.200 -8.251 -6.714 1.00 84.69 71 ARG A CA 1
ATOM 611 C C . ARG A 1 71 ? 31.755 -6.973 -6.013 1.00 84.69 71 ARG A C 1
ATOM 613 O O . ARG A 1 71 ? 31.134 -7.055 -4.961 1.00 84.69 71 ARG A O 1
ATOM 620 N N . GLN A 1 72 ? 32.018 -5.808 -6.599 1.00 83.88 72 GLN A N 1
ATOM 621 C CA . GLN A 1 72 ? 31.578 -4.528 -6.034 1.00 83.88 72 GLN A CA 1
ATOM 622 C C . GLN A 1 72 ? 30.047 -4.423 -5.981 1.00 83.88 72 GLN A C 1
ATOM 624 O O . GLN A 1 72 ? 29.484 -4.042 -4.958 1.00 83.88 72 GLN A O 1
ATOM 629 N N . ARG A 1 73 ? 29.350 -4.848 -7.044 1.00 85.62 73 ARG A N 1
ATOM 630 C CA . ARG A 1 73 ? 27.878 -4.911 -7.050 1.00 85.62 73 ARG A CA 1
ATOM 631 C C . ARG A 1 73 ? 27.333 -5.914 -6.030 1.00 85.62 73 ARG A C 1
ATOM 633 O O . ARG A 1 73 ? 26.317 -5.628 -5.407 1.00 85.62 73 ARG A O 1
ATOM 640 N N . ALA A 1 74 ? 27.992 -7.059 -5.853 1.00 84.00 74 ALA A N 1
ATOM 641 C CA . ALA A 1 74 ? 27.606 -8.061 -4.860 1.00 84.00 74 ALA A CA 1
ATOM 642 C C . ALA A 1 74 ? 27.772 -7.538 -3.423 1.00 84.00 74 ALA A C 1
ATOM 644 O O . ALA A 1 74 ? 26.856 -7.693 -2.622 1.00 84.00 74 ALA A O 1
ATOM 645 N N . ARG A 1 75 ? 28.878 -6.841 -3.119 1.00 85.12 75 ARG A N 1
ATOM 646 C CA . ARG A 1 75 ? 29.095 -6.186 -1.815 1.00 85.12 75 ARG A CA 1
ATOM 647 C C . ARG A 1 75 ? 28.022 -5.141 -1.514 1.00 85.12 75 ARG A C 1
ATOM 649 O O . ARG A 1 75 ? 27.413 -5.200 -0.457 1.00 85.12 75 ARG A O 1
ATOM 656 N N . GLN A 1 76 ? 27.701 -4.275 -2.479 1.00 82.44 76 GLN A N 1
ATOM 657 C CA . GLN A 1 76 ? 26.635 -3.278 -2.310 1.00 82.44 76 GLN A CA 1
ATOM 658 C C . GLN A 1 76 ? 25.243 -3.900 -2.115 1.00 82.44 76 GLN A C 1
ATOM 660 O O . GLN A 1 76 ? 24.413 -3.325 -1.417 1.00 82.44 76 GLN A O 1
ATOM 665 N N . ARG A 1 77 ? 24.955 -5.051 -2.743 1.00 80.69 77 ARG A N 1
ATOM 666 C CA . ARG A 1 77 ? 23.699 -5.788 -2.511 1.00 80.69 77 ARG A CA 1
ATOM 667 C C . ARG A 1 77 ? 23.658 -6.381 -1.106 1.00 80.69 77 ARG A C 1
ATOM 669 O O . ARG A 1 77 ? 22.683 -6.152 -0.406 1.00 80.69 77 ARG A O 1
ATOM 676 N N . ALA A 1 78 ? 24.737 -7.037 -0.682 1.00 79.31 78 ALA A N 1
ATOM 677 C CA . ALA A 1 78 ? 24.842 -7.623 0.650 1.00 79.31 78 ALA A CA 1
ATOM 678 C C . ALA A 1 78 ? 24.772 -6.563 1.766 1.00 79.31 78 ALA A C 1
ATOM 680 O O . ALA A 1 78 ? 24.143 -6.792 2.791 1.00 79.31 78 ALA A O 1
ATOM 681 N N . GLU A 1 79 ? 25.379 -5.389 1.575 1.00 76.56 79 GLU A N 1
ATOM 682 C CA . GLU A 1 79 ? 25.268 -4.269 2.519 1.00 76.56 79 GLU A CA 1
ATOM 683 C C . GLU A 1 79 ? 23.842 -3.720 2.584 1.00 76.56 79 GLU A C 1
ATOM 685 O O . GLU A 1 79 ? 23.315 -3.538 3.677 1.00 76.56 79 GLU A O 1
ATOM 690 N N . LYS A 1 80 ? 23.177 -3.534 1.435 1.00 71.56 80 LYS A N 1
ATOM 691 C CA . LYS A 1 80 ? 21.768 -3.111 1.398 1.00 71.56 80 LYS A CA 1
ATOM 692 C C . LYS A 1 80 ? 20.848 -4.112 2.090 1.00 71.56 80 LYS A C 1
ATOM 694 O O . LYS A 1 80 ? 19.991 -3.698 2.865 1.00 71.56 80 LYS A O 1
ATOM 699 N N . GLU A 1 81 ? 21.055 -5.405 1.856 1.00 68.19 81 GLU A N 1
ATOM 700 C CA . GLU A 1 81 ? 20.311 -6.482 2.516 1.00 68.19 81 GLU A CA 1
ATOM 701 C C . GLU A 1 81 ? 20.525 -6.454 4.036 1.00 68.19 81 GLU A C 1
ATOM 703 O O . GLU A 1 81 ? 19.545 -6.433 4.780 1.00 68.19 81 GLU A O 1
ATOM 708 N N . LYS A 1 82 ? 21.774 -6.309 4.504 1.00 63.81 82 LYS A N 1
ATOM 709 C CA . LYS A 1 82 ? 22.098 -6.161 5.937 1.00 63.81 82 LYS A CA 1
ATOM 710 C C . LYS A 1 82 ? 21.487 -4.907 6.569 1.00 63.81 82 LYS A C 1
ATOM 712 O O . LYS A 1 82 ? 21.027 -4.958 7.702 1.00 63.81 82 LYS A O 1
ATOM 717 N N . THR A 1 83 ? 21.439 -3.785 5.850 1.00 57.00 83 THR A N 1
ATOM 718 C CA . THR A 1 83 ? 20.780 -2.561 6.346 1.00 57.00 83 THR A CA 1
ATOM 719 C C . THR A 1 83 ? 19.254 -2.638 6.303 1.00 57.00 83 THR A C 1
ATOM 721 O O . THR A 1 83 ? 18.593 -1.891 7.014 1.00 57.00 83 THR A O 1
ATOM 724 N N . SER A 1 84 ? 18.686 -3.538 5.493 1.00 54.59 84 SER A N 1
ATOM 725 C CA . SER A 1 84 ? 17.237 -3.758 5.405 1.00 54.59 84 SER A CA 1
ATOM 726 C C . SER A 1 84 ? 16.702 -4.748 6.445 1.00 54.59 84 SER A C 1
ATOM 728 O O . SER A 1 84 ? 15.507 -4.730 6.728 1.00 54.59 84 SER A O 1
ATOM 730 N N . SER A 1 85 ? 17.567 -5.588 7.030 1.00 52.59 85 SER A N 1
ATOM 731 C CA . SER A 1 85 ? 17.193 -6.546 8.079 1.00 52.59 85 SER A CA 1
ATOM 732 C C . SER A 1 85 ? 17.261 -5.967 9.495 1.00 52.59 85 SER A C 1
ATOM 734 O O . SER A 1 85 ? 16.706 -6.556 10.419 1.00 52.59 85 SER A O 1
ATOM 736 N N . THR A 1 86 ? 17.906 -4.813 9.685 1.00 45.97 86 THR A N 1
ATOM 737 C CA . THR A 1 86 ? 17.825 -4.060 10.941 1.00 45.97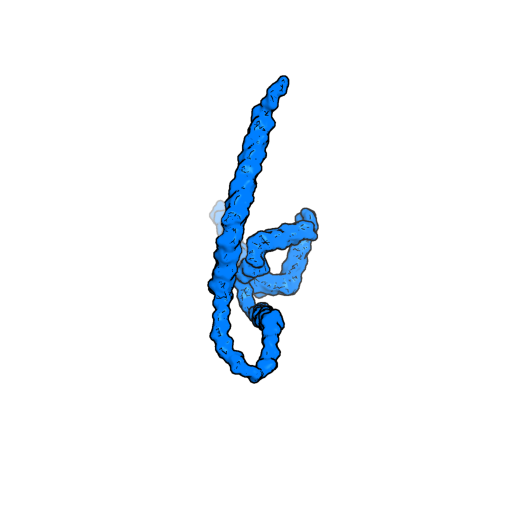 86 THR A CA 1
ATOM 738 C C . THR A 1 86 ? 16.447 -3.414 11.023 1.00 45.97 86 THR A C 1
ATOM 740 O O . THR A 1 86 ? 16.101 -2.573 10.196 1.00 45.97 86 THR A O 1
ATOM 743 N N . SER A 1 87 ? 15.644 -3.822 12.005 1.00 50.91 87 SER A N 1
ATOM 744 C CA . SER A 1 87 ? 14.287 -3.329 12.241 1.00 50.91 87 SER A CA 1
ATOM 745 C C . SER A 1 87 ? 14.295 -1.849 12.636 1.00 50.91 87 SER A C 1
ATOM 747 O O . SER A 1 87 ? 14.233 -1.497 13.813 1.00 50.91 87 SER A O 1
ATOM 749 N N . VAL A 1 88 ? 14.390 -0.968 11.643 1.00 52.56 88 VAL A N 1
ATOM 750 C CA . VAL A 1 88 ? 14.154 0.465 11.812 1.00 52.56 88 VAL A CA 1
ATOM 751 C C . VAL A 1 88 ? 12.677 0.647 12.185 1.00 52.56 88 VAL A C 1
ATOM 753 O O . VAL A 1 88 ? 11.823 -0.020 11.588 1.00 52.56 88 VAL A O 1
ATOM 756 N N . PRO A 1 89 ? 12.334 1.523 13.148 1.00 52.25 89 PRO A N 1
ATOM 757 C CA . PRO A 1 89 ? 10.945 1.895 13.383 1.00 52.25 89 PRO A CA 1
ATOM 758 C C . PRO A 1 89 ? 10.342 2.384 12.064 1.00 52.25 89 PRO A C 1
ATOM 760 O O . PRO A 1 89 ? 10.808 3.353 11.459 1.00 52.25 89 PRO A O 1
ATOM 763 N N . VAL A 1 90 ? 9.338 1.658 11.575 1.00 53.84 90 VAL A N 1
ATOM 764 C CA . VAL A 1 90 ? 8.696 1.939 10.292 1.00 53.84 90 VAL A CA 1
ATOM 765 C C . VAL A 1 90 ? 7.872 3.213 10.461 1.00 53.84 90 VAL A C 1
ATOM 767 O O . VAL A 1 90 ? 6.715 3.177 10.858 1.00 53.84 90 VAL A O 1
ATOM 770 N N . SER A 1 91 ? 8.486 4.362 10.182 1.00 57.97 91 SER A N 1
ATOM 771 C CA . SER A 1 91 ? 7.775 5.634 10.062 1.00 57.97 91 SER A CA 1
ATOM 772 C C . SER A 1 91 ? 6.715 5.520 8.953 1.00 57.97 91 SER A C 1
ATOM 774 O O . SER A 1 91 ? 6.976 4.860 7.944 1.00 57.97 91 SER A O 1
ATOM 776 N N . PRO A 1 92 ? 5.559 6.201 9.036 1.00 60.03 92 PRO A N 1
ATOM 777 C CA . PRO A 1 92 ? 4.596 6.266 7.929 1.00 60.03 92 PRO A CA 1
ATOM 778 C C . PRO A 1 92 ? 5.228 6.745 6.605 1.00 60.03 92 PRO A C 1
ATOM 780 O O . PRO A 1 92 ? 4.787 6.363 5.518 1.00 60.03 92 PRO A O 1
ATOM 783 N N . ASN A 1 93 ? 6.334 7.498 6.670 1.00 60.88 93 ASN A N 1
ATOM 784 C CA . ASN A 1 93 ? 7.119 7.888 5.497 1.00 60.88 93 ASN A CA 1
ATOM 785 C C . ASN A 1 93 ? 7.902 6.728 4.851 1.00 60.88 93 ASN A C 1
ATOM 787 O O . ASN A 1 93 ? 8.205 6.799 3.660 1.00 60.88 93 ASN A O 1
ATOM 791 N N . ALA A 1 94 ? 8.178 5.640 5.576 1.00 62.59 94 ALA A N 1
ATOM 792 C CA . ALA A 1 94 ? 8.836 4.446 5.042 1.00 62.59 94 ALA A CA 1
ATOM 793 C C . ALA A 1 94 ? 7.951 3.712 4.017 1.00 62.59 94 ALA A C 1
ATOM 795 O O . ALA A 1 94 ? 8.455 3.245 2.997 1.00 62.59 94 ALA A O 1
ATOM 796 N N . VAL A 1 95 ? 6.620 3.717 4.194 1.00 64.31 95 VAL A N 1
ATOM 797 C CA . VAL A 1 95 ? 5.668 3.192 3.188 1.00 64.31 95 VAL A CA 1
ATOM 798 C C . VAL A 1 95 ? 5.756 3.989 1.885 1.00 64.31 95 VAL A C 1
ATOM 800 O O . VAL A 1 95 ? 5.614 3.443 0.790 1.00 64.31 95 VAL A O 1
ATOM 803 N N . ARG A 1 96 ? 6.048 5.292 1.978 1.00 64.62 96 ARG A N 1
ATOM 804 C CA . ARG A 1 96 ? 6.225 6.166 0.811 1.00 64.62 96 ARG A CA 1
ATOM 805 C C . ARG A 1 96 ? 7.448 5.775 -0.028 1.00 64.62 96 ARG A C 1
ATOM 807 O O . ARG A 1 96 ? 7.433 6.025 -1.230 1.00 64.62 96 ARG A O 1
ATOM 814 N N . GLY A 1 97 ? 8.447 5.133 0.585 1.00 74.00 97 GLY A N 1
ATOM 815 C CA . GLY A 1 97 ? 9.642 4.587 -0.066 1.00 74.00 97 GLY A CA 1
ATOM 816 C C . GLY A 1 97 ? 9.527 3.127 -0.524 1.00 74.00 97 GLY A C 1
ATOM 817 O O . GLY A 1 97 ? 10.449 2.635 -1.168 1.00 74.00 97 GLY A O 1
ATOM 818 N N . ALA A 1 98 ? 8.414 2.434 -0.246 1.00 86.00 98 ALA A N 1
ATOM 819 C CA . ALA A 1 98 ? 8.237 1.024 -0.617 1.00 86.00 98 ALA A CA 1
ATOM 820 C C . ALA A 1 98 ? 8.203 0.793 -2.139 1.00 86.00 98 ALA A C 1
ATOM 822 O O . ALA A 1 98 ? 8.496 -0.301 -2.618 1.00 86.00 98 ALA A O 1
ATOM 823 N N . PHE A 1 99 ? 7.856 1.825 -2.912 1.00 89.19 99 PHE A N 1
ATOM 824 C CA . PHE A 1 99 ? 7.813 1.770 -4.368 1.00 89.19 99 PHE A CA 1
ATOM 825 C C . PHE A 1 99 ? 8.843 2.724 -4.978 1.00 89.19 99 PHE A C 1
ATOM 827 O O . PHE A 1 99 ? 8.968 3.858 -4.516 1.00 89.19 99 PHE A O 1
ATOM 834 N N . PRO A 1 100 ? 9.517 2.331 -6.076 1.00 89.38 100 PRO A N 1
ATOM 835 C CA . PRO A 1 100 ? 10.564 3.147 -6.694 1.00 89.38 100 PRO A CA 1
ATOM 836 C C . PRO A 1 100 ? 10.041 4.467 -7.281 1.00 89.38 100 PRO A C 1
ATOM 838 O O . PRO A 1 100 ? 10.794 5.427 -7.410 1.00 89.38 100 PRO A O 1
ATOM 841 N N . ASN A 1 101 ? 8.765 4.529 -7.675 1.00 91.88 101 ASN A N 1
ATOM 842 C CA . ASN A 1 101 ? 8.107 5.755 -8.125 1.00 91.88 101 ASN A CA 1
ATOM 843 C C . ASN A 1 101 ? 6.575 5.661 -7.977 1.00 91.88 101 ASN A C 1
ATOM 845 O O . ASN A 1 101 ? 6.011 4.588 -7.736 1.00 91.88 101 ASN A O 1
ATOM 849 N N . ARG A 1 102 ? 5.886 6.797 -8.169 1.00 91.81 102 ARG A N 1
ATOM 850 C CA . ARG A 1 102 ? 4.416 6.903 -8.088 1.00 91.81 102 ARG A CA 1
ATOM 851 C C . ARG A 1 102 ? 3.695 5.955 -9.054 1.00 91.81 102 ARG A C 1
ATOM 853 O O . ARG A 1 102 ? 2.668 5.387 -8.691 1.00 91.81 102 ARG A O 1
ATOM 860 N N . THR A 1 103 ? 4.217 5.776 -10.266 1.00 94.44 103 THR A N 1
ATOM 861 C CA . THR A 1 103 ? 3.600 4.925 -11.295 1.00 94.44 103 THR A CA 1
ATOM 862 C C . THR A 1 103 ? 3.679 3.446 -10.928 1.00 94.44 103 THR A C 1
ATOM 864 O O . THR A 1 103 ? 2.708 2.725 -11.127 1.00 94.44 103 THR A O 1
ATOM 867 N N . ALA A 1 104 ? 4.794 2.996 -10.348 1.00 93.81 104 ALA A N 1
ATOM 868 C CA . ALA A 1 104 ? 4.966 1.633 -9.860 1.00 93.81 104 ALA A CA 1
ATOM 869 C C . ALA A 1 104 ? 3.976 1.327 -8.733 1.00 93.81 104 ALA A C 1
ATOM 871 O O . ALA A 1 104 ? 3.291 0.309 -8.790 1.00 93.81 104 ALA A O 1
ATOM 872 N N . ARG A 1 105 ? 3.822 2.255 -7.775 1.00 93.50 105 ARG A N 1
ATOM 873 C CA . ARG A 1 105 ? 2.797 2.150 -6.728 1.00 93.50 105 ARG A CA 1
ATOM 874 C C . ARG A 1 105 ? 1.397 2.034 -7.324 1.00 93.50 105 ARG A C 1
ATOM 876 O O . ARG A 1 105 ? 0.652 1.144 -6.939 1.00 93.50 105 ARG A O 1
ATOM 883 N N . ARG A 1 106 ? 1.046 2.914 -8.268 1.00 95.38 106 ARG A N 1
ATOM 884 C CA . ARG A 1 106 ? -0.270 2.890 -8.920 1.00 95.38 106 ARG A CA 1
ATOM 885 C C . ARG A 1 106 ? -0.526 1.555 -9.623 1.00 95.38 106 ARG A C 1
ATOM 887 O O . ARG A 1 106 ? -1.555 0.953 -9.377 1.00 95.38 106 ARG A O 1
ATOM 894 N N . ARG A 1 107 ? 0.424 1.065 -10.425 1.00 96.19 107 ARG A N 1
ATOM 895 C CA . ARG A 1 107 ? 0.292 -0.223 -11.130 1.00 96.19 107 ARG A CA 1
ATOM 896 C C . ARG A 1 107 ? 0.113 -1.399 -10.175 1.00 96.19 107 ARG A C 1
ATOM 898 O O . ARG A 1 107 ? -0.689 -2.275 -10.460 1.00 96.19 107 ARG A O 1
ATOM 905 N N . ALA A 1 108 ? 0.851 -1.416 -9.065 1.00 95.00 108 ALA A N 1
ATOM 906 C CA . ALA A 1 108 ? 0.697 -2.453 -8.052 1.00 95.00 108 ALA A CA 1
ATOM 907 C C . ALA A 1 108 ? -0.702 -2.407 -7.420 1.00 95.00 108 ALA A C 1
ATOM 909 O O . ALA A 1 108 ? -1.348 -3.441 -7.310 1.00 95.00 108 ALA A O 1
ATOM 910 N N . VAL A 1 109 ? -1.192 -1.211 -7.073 1.00 94.44 109 VAL A N 1
ATOM 911 C CA . VAL A 1 109 ? -2.547 -1.037 -6.530 1.00 94.44 109 VAL A CA 1
ATOM 912 C C . VAL A 1 109 ? -3.606 -1.469 -7.544 1.00 94.44 109 VAL A C 1
ATOM 914 O O . VAL A 1 109 ? -4.469 -2.266 -7.191 1.00 94.44 109 VAL A O 1
ATOM 917 N N . ASP A 1 110 ? -3.515 -1.014 -8.793 1.00 96.44 110 ASP A N 1
ATOM 918 C CA . ASP A 1 110 ? -4.468 -1.367 -9.852 1.00 96.44 110 ASP A CA 1
ATOM 919 C C . ASP A 1 110 ? -4.502 -2.897 -10.055 1.00 96.44 110 ASP A C 1
ATOM 921 O O . ASP A 1 110 ? -5.565 -3.505 -9.973 1.00 96.44 110 ASP A O 1
ATOM 925 N N . ALA A 1 111 ? -3.335 -3.550 -10.144 1.00 96.81 111 ALA A N 1
ATOM 926 C CA . ALA A 1 111 ? -3.243 -5.007 -10.260 1.00 96.81 111 ALA A CA 1
ATOM 927 C C . ALA A 1 111 ? -3.844 -5.753 -9.054 1.00 96.81 111 ALA A C 1
ATOM 929 O O . ALA A 1 111 ? -4.495 -6.782 -9.224 1.00 96.81 111 ALA A O 1
ATOM 930 N N . THR A 1 112 ? -3.654 -5.241 -7.831 1.00 94.38 112 THR A N 1
ATOM 931 C CA . THR A 1 112 ? -4.295 -5.824 -6.637 1.00 94.38 112 THR A CA 1
ATOM 932 C C . THR A 1 112 ? -5.803 -5.588 -6.602 1.00 94.38 112 THR A C 1
ATOM 934 O O . THR A 1 112 ? -6.543 -6.419 -6.091 1.00 94.38 112 THR A O 1
ATOM 937 N N . MET A 1 113 ? -6.290 -4.469 -7.141 1.00 93.00 113 MET A N 1
ATOM 938 C CA . MET A 1 113 ? -7.726 -4.200 -7.213 1.00 93.00 113 MET A CA 1
ATOM 939 C C . MET A 1 113 ? -8.414 -5.103 -8.234 1.00 93.00 113 MET A C 1
ATOM 941 O O . MET A 1 113 ? -9.542 -5.529 -7.980 1.00 93.00 113 MET A O 1
ATOM 945 N N . ASP A 1 114 ? -7.723 -5.428 -9.325 1.00 94.75 114 ASP A N 1
ATOM 946 C CA . ASP A 1 114 ? -8.195 -6.353 -10.355 1.00 94.75 114 ASP A CA 1
ATOM 947 C C . ASP A 1 114 ? -8.222 -7.813 -9.870 1.00 94.75 114 ASP A C 1
ATOM 949 O O . ASP A 1 114 ? -9.075 -8.586 -10.304 1.00 94.75 114 ASP A O 1
ATOM 953 N N . SER A 1 115 ? -7.331 -8.198 -8.946 1.00 93.81 115 SER A N 1
ATOM 954 C CA . SER A 1 115 ? -7.313 -9.549 -8.364 1.00 93.81 115 SER A CA 1
ATOM 955 C C . SER A 1 115 ? -8.325 -9.753 -7.231 1.00 93.81 115 SER A C 1
ATOM 957 O O . SER A 1 115 ? -8.645 -10.892 -6.885 1.00 93.81 115 SER A O 1
ATOM 959 N N . LEU A 1 116 ? -8.849 -8.671 -6.647 1.00 94.31 116 LEU A N 1
ATOM 960 C CA . LEU A 1 116 ? -9.852 -8.752 -5.590 1.00 94.31 116 LEU A CA 1
ATOM 961 C C . LEU A 1 116 ? -11.251 -9.072 -6.146 1.00 94.31 116 LEU A C 1
ATOM 963 O O . LEU A 1 116 ? -11.608 -8.659 -7.251 1.00 94.31 116 LEU A O 1
ATOM 967 N N . PRO A 1 117 ? -12.116 -9.731 -5.350 1.00 96.50 117 PRO A N 1
ATOM 968 C CA . PRO A 1 117 ? -13.498 -9.966 -5.742 1.00 96.50 117 PRO A CA 1
ATOM 969 C C . PRO A 1 117 ? -14.219 -8.661 -6.099 1.00 96.50 117 PRO A C 1
ATOM 971 O O . PRO A 1 117 ? -14.158 -7.670 -5.365 1.00 96.50 117 PRO A O 1
ATOM 974 N N . ARG A 1 118 ? -14.978 -8.673 -7.201 1.00 94.31 118 ARG A N 1
ATOM 975 C CA . ARG A 1 118 ? -15.730 -7.492 -7.660 1.00 94.31 118 ARG A CA 1
ATOM 976 C C . ARG A 1 118 ? -16.878 -7.112 -6.720 1.00 94.31 118 ARG A C 1
ATOM 978 O O . ARG A 1 118 ? -17.230 -5.941 -6.622 1.00 94.31 118 ARG A O 1
ATOM 985 N N . SER A 1 119 ? -17.433 -8.092 -6.003 1.00 96.75 119 SER A N 1
ATOM 986 C CA . SER A 1 119 ? -18.469 -7.866 -4.990 1.00 96.75 119 SER A CA 1
ATOM 987 C C . SER A 1 119 ? -17.895 -7.124 -3.771 1.00 96.75 119 SER A C 1
ATOM 989 O O . SER A 1 119 ? -16.946 -7.631 -3.164 1.00 96.75 119 SER A O 1
ATOM 991 N N . PRO A 1 120 ? -18.489 -5.989 -3.346 1.00 95.38 120 PRO A N 1
ATOM 992 C CA . PRO A 1 120 ? -18.003 -5.216 -2.202 1.00 95.38 120 PRO A CA 1
ATOM 993 C C . PRO A 1 120 ? -17.926 -6.032 -0.910 1.00 95.38 120 PRO A C 1
ATOM 995 O O . PRO A 1 120 ? -16.920 -5.982 -0.211 1.00 95.38 120 PRO A O 1
ATOM 998 N N . ARG A 1 121 ? -18.950 -6.848 -0.624 1.00 96.50 121 ARG A N 1
ATOM 999 C CA . ARG A 1 121 ? -18.998 -7.681 0.591 1.00 96.50 121 ARG A CA 1
ATOM 1000 C C . ARG A 1 121 ? -17.835 -8.671 0.645 1.00 96.50 121 ARG A C 1
ATOM 1002 O O . ARG A 1 121 ? -17.147 -8.766 1.654 1.00 96.50 121 ARG A O 1
ATOM 1009 N N . ARG A 1 122 ? -17.581 -9.370 -0.467 1.00 96.31 122 ARG A N 1
ATOM 1010 C CA . ARG A 1 122 ? -16.470 -10.330 -0.568 1.00 96.31 122 ARG A CA 1
ATOM 1011 C C . ARG A 1 122 ? -15.114 -9.631 -0.487 1.00 96.31 122 ARG A C 1
ATOM 1013 O O . ARG A 1 122 ? -14.207 -10.149 0.150 1.00 96.31 122 ARG A O 1
ATOM 1020 N N . LYS A 1 123 ? -14.987 -8.446 -1.089 1.00 95.62 123 LYS A N 1
ATOM 1021 C CA . LYS A 1 123 ? -13.768 -7.634 -1.014 1.00 95.62 123 LYS A CA 1
ATOM 1022 C C . LYS A 1 123 ? -13.437 -7.245 0.426 1.00 95.62 123 LYS A C 1
ATOM 1024 O O . LYS A 1 123 ? -12.302 -7.431 0.847 1.00 95.62 123 LYS A O 1
ATOM 1029 N N . VAL A 1 124 ? -14.426 -6.760 1.178 1.00 95.88 124 VAL A N 1
ATOM 1030 C CA . VAL A 1 124 ? -14.252 -6.400 2.593 1.00 95.88 124 VAL A CA 1
ATOM 1031 C C . VAL A 1 124 ? -13.830 -7.612 3.415 1.00 95.88 124 VAL A C 1
ATOM 1033 O O . VAL A 1 124 ? -12.880 -7.498 4.175 1.00 95.88 124 VAL A O 1
ATOM 1036 N N . ALA A 1 125 ? -14.459 -8.774 3.220 1.00 96.12 125 ALA A N 1
ATOM 1037 C CA . ALA A 1 125 ? -14.092 -9.991 3.947 1.00 96.12 125 ALA A CA 1
ATOM 1038 C C . ALA A 1 125 ? -12.625 -10.402 3.716 1.00 96.12 125 ALA A C 1
ATOM 1040 O O . ALA A 1 125 ? -11.917 -10.721 4.666 1.00 96.12 125 ALA A O 1
ATOM 1041 N N . VAL A 1 126 ? -12.145 -10.338 2.468 1.00 95.31 126 VAL A N 1
ATOM 1042 C CA . VAL A 1 126 ? -10.737 -10.630 2.144 1.00 95.31 126 VAL A CA 1
ATOM 1043 C C . VAL A 1 126 ? -9.798 -9.606 2.782 1.00 95.31 126 VAL A C 1
ATOM 1045 O O . VAL A 1 126 ? -8.778 -9.979 3.353 1.00 95.31 126 VAL A O 1
ATOM 1048 N N . VAL A 1 127 ? -10.132 -8.315 2.708 1.00 94.19 127 VAL A N 1
ATOM 1049 C CA . VAL A 1 127 ? -9.308 -7.254 3.306 1.00 94.19 127 VAL A CA 1
ATOM 1050 C C . VAL A 1 127 ? -9.275 -7.368 4.832 1.00 94.19 127 VAL A C 1
ATOM 1052 O O . VAL A 1 127 ? -8.202 -7.225 5.408 1.00 94.19 127 VAL A O 1
ATOM 1055 N N . ALA A 1 128 ? -10.402 -7.677 5.477 1.00 93.94 128 ALA A N 1
ATOM 1056 C CA . ALA A 1 128 ? -10.465 -7.927 6.915 1.00 93.94 128 ALA A CA 1
ATOM 1057 C C . ALA A 1 128 ? -9.547 -9.093 7.307 1.00 93.94 128 ALA A C 1
ATOM 1059 O O . ALA A 1 128 ? -8.650 -8.908 8.122 1.00 93.94 128 ALA A O 1
ATOM 1060 N N . ALA A 1 129 ? -9.649 -10.232 6.614 1.00 94.44 129 ALA A N 1
ATOM 1061 C CA . ALA A 1 129 ? -8.773 -11.379 6.854 1.00 94.44 129 ALA A CA 1
ATOM 1062 C C . ALA A 1 129 ? -7.276 -11.050 6.666 1.00 94.44 129 ALA A C 1
ATOM 1064 O O . ALA A 1 129 ? -6.426 -11.560 7.393 1.00 94.44 129 ALA A O 1
ATOM 1065 N N . LEU A 1 130 ? -6.932 -10.177 5.709 1.00 93.25 130 LEU A N 1
ATOM 1066 C CA . LEU A 1 130 ? -5.555 -9.709 5.520 1.00 93.25 130 LEU A CA 1
ATOM 1067 C C . LEU A 1 130 ? -5.072 -8.812 6.664 1.00 93.25 130 LEU A C 1
ATOM 1069 O O . LEU A 1 130 ? -3.901 -8.901 7.033 1.00 93.25 130 LEU A O 1
ATOM 1073 N N . ILE A 1 131 ? -5.943 -7.949 7.192 1.00 91.81 131 ILE A N 1
ATOM 1074 C CA . ILE A 1 131 ? -5.647 -7.071 8.333 1.00 91.81 131 ILE A CA 1
ATOM 1075 C C . ILE A 1 131 ? -5.492 -7.892 9.617 1.00 91.81 131 ILE A C 1
ATOM 1077 O O . ILE A 1 131 ? -4.595 -7.599 10.404 1.00 91.81 131 ILE A O 1
ATOM 1081 N N . ASP A 1 132 ? -6.297 -8.941 9.787 1.00 89.12 132 ASP A N 1
ATOM 1082 C CA . ASP A 1 132 ? -6.274 -9.823 10.959 1.00 89.12 132 ASP A CA 1
ATOM 1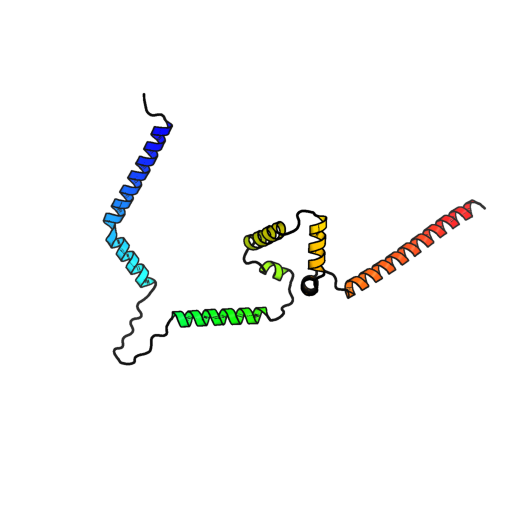083 C C . ASP A 1 132 ? -5.068 -10.779 10.975 1.00 89.12 132 ASP A C 1
ATOM 1085 O O . ASP A 1 132 ? -4.751 -11.372 12.007 1.00 89.12 132 ASP A O 1
ATOM 1089 N N . SER A 1 133 ? -4.343 -10.903 9.857 1.00 94.00 133 SER A N 1
ATOM 1090 C CA . SER A 1 133 ? -3.092 -11.665 9.795 1.00 94.00 133 SER A CA 1
ATOM 1091 C C . SER A 1 133 ? -2.051 -11.105 10.782 1.00 94.00 133 SER A C 1
ATOM 1093 O O . SER A 1 133 ? -1.788 -9.898 10.751 1.00 94.00 133 SER A O 1
ATOM 1095 N N . PRO A 1 134 ? -1.377 -11.942 11.600 1.00 90.38 134 PRO A N 1
ATOM 1096 C CA . PRO A 1 134 ? -0.458 -11.478 12.646 1.00 90.38 134 PRO A CA 1
ATOM 1097 C C . PRO A 1 134 ? 0.638 -10.534 12.136 1.00 90.38 134 PRO A C 1
ATOM 1099 O O . PRO A 1 134 ? 0.935 -9.509 12.749 1.00 90.38 134 PRO A O 1
ATOM 1102 N N . THR A 1 135 ? 1.224 -10.857 10.983 1.00 90.44 135 THR A N 1
ATOM 1103 C CA . THR A 1 135 ? 2.338 -10.102 10.392 1.00 90.44 135 THR A CA 1
ATOM 1104 C C . THR A 1 135 ? 1.887 -8.747 9.850 1.00 90.44 135 THR A C 1
ATOM 1106 O O . THR A 1 135 ? 2.537 -7.720 10.084 1.00 90.44 135 THR A O 1
ATOM 1109 N N . THR A 1 136 ? 0.749 -8.725 9.155 1.00 90.44 136 THR A N 1
ATOM 1110 C CA . THR A 1 136 ? 0.132 -7.498 8.646 1.00 90.44 136 THR A CA 1
ATOM 1111 C C . THR A 1 136 ? -0.319 -6.614 9.799 1.00 90.44 136 THR A C 1
ATOM 1113 O O . THR A 1 136 ? 0.020 -5.432 9.816 1.00 90.44 136 THR A O 1
ATOM 1116 N N . ARG A 1 137 ? -1.008 -7.182 10.797 1.00 89.00 137 ARG A N 1
ATOM 1117 C CA . ARG A 1 137 ? -1.495 -6.463 11.977 1.00 89.00 137 ARG A CA 1
ATOM 1118 C C . ARG A 1 137 ? -0.352 -5.803 12.733 1.00 89.00 137 ARG A C 1
ATOM 1120 O O . ARG A 1 137 ? -0.423 -4.607 12.998 1.00 89.00 137 ARG A O 1
ATOM 1127 N N . GLN A 1 138 ? 0.738 -6.530 12.989 1.00 89.06 138 GLN A N 1
ATOM 1128 C CA . GLN A 1 138 ? 1.919 -5.973 13.654 1.00 89.06 138 GLN A CA 1
ATOM 1129 C C . GLN A 1 138 ? 2.549 -4.833 12.838 1.00 89.06 138 GLN A C 1
ATOM 1131 O O . GLN A 1 138 ? 2.941 -3.806 13.393 1.00 89.06 138 GLN A O 1
ATOM 1136 N N . SER A 1 139 ? 2.622 -4.974 11.511 1.00 87.75 139 SER A N 1
ATOM 1137 C CA . SER A 1 139 ? 3.154 -3.925 10.630 1.00 87.75 139 SER A CA 1
ATOM 1138 C C . SER A 1 139 ? 2.261 -2.680 10.615 1.00 87.75 139 SER A C 1
ATOM 1140 O O . SER A 1 139 ? 2.761 -1.559 10.687 1.00 87.75 139 SER A O 1
ATOM 1142 N N . LEU A 1 140 ? 0.939 -2.863 10.568 1.00 88.00 140 LEU A N 1
ATOM 1143 C CA . LEU A 1 140 ? -0.044 -1.780 10.611 1.00 88.00 140 LEU A CA 1
ATOM 1144 C C . LEU A 1 140 ? -0.086 -1.082 11.976 1.00 88.00 140 LEU A C 1
ATOM 1146 O O . LEU A 1 140 ? -0.242 0.135 12.015 1.00 88.00 140 LEU A O 1
ATOM 1150 N N . GLN A 1 141 ? 0.100 -1.817 13.075 1.00 87.62 141 GLN A N 1
ATOM 1151 C CA . GLN A 1 141 ? 0.239 -1.253 14.421 1.00 87.62 141 GLN A CA 1
ATOM 1152 C C . GLN A 1 141 ? 1.496 -0.389 14.538 1.00 87.62 141 GLN A C 1
ATOM 1154 O O . GLN A 1 141 ? 1.412 0.740 15.012 1.00 87.62 141 GLN A O 1
ATOM 1159 N N . ARG A 1 142 ? 2.646 -0.857 14.028 1.00 85.88 142 ARG A N 1
ATOM 1160 C CA . ARG A 1 142 ? 3.887 -0.054 13.978 1.00 85.88 142 ARG A CA 1
ATOM 1161 C C . ARG A 1 142 ? 3.714 1.240 13.180 1.00 85.88 142 ARG A C 1
ATOM 1163 O O . ARG A 1 142 ? 4.319 2.249 13.518 1.00 85.88 142 ARG A O 1
ATOM 1170 N N . LEU A 1 143 ? 2.884 1.202 12.138 1.00 84.94 143 LEU A N 1
ATOM 1171 C CA . LEU A 1 143 ? 2.530 2.363 11.318 1.00 84.94 143 LEU A CA 1
ATOM 1172 C C . LEU A 1 143 ? 1.453 3.263 11.950 1.00 84.94 143 LEU A C 1
ATOM 1174 O O . LEU A 1 143 ? 1.197 4.346 11.427 1.00 84.94 143 LEU A O 1
ATOM 1178 N N . GLY A 1 144 ? 0.812 2.826 13.039 1.00 83.12 144 GLY A N 1
ATOM 1179 C CA . GLY A 1 144 ? -0.275 3.544 13.708 1.00 83.12 144 GLY A CA 1
ATOM 1180 C C . GLY A 1 144 ? -1.638 3.454 13.009 1.00 83.12 144 GLY A C 1
ATOM 1181 O O . GLY A 1 144 ? -2.538 4.218 13.342 1.00 83.12 144 GLY A O 1
ATOM 1182 N N . TYR A 1 145 ? -1.815 2.547 12.041 1.00 84.06 145 TYR A N 1
ATOM 1183 C CA . TYR A 1 145 ? -3.089 2.369 11.327 1.00 84.06 145 TYR A CA 1
ATOM 1184 C C . TYR A 1 145 ? -4.093 1.485 12.071 1.00 84.06 145 TYR A C 1
ATOM 1186 O O . TYR A 1 145 ? -5.293 1.588 11.832 1.00 84.06 145 TYR A O 1
ATOM 1194 N N . VAL A 1 146 ? -3.610 0.610 12.953 1.00 86.12 146 VAL A N 1
ATOM 1195 C CA . VAL A 1 146 ? -4.429 -0.287 13.777 1.00 86.12 146 VAL A CA 1
ATOM 1196 C C . VAL A 1 146 ? -4.058 -0.054 15.236 1.00 86.12 146 VAL A C 1
ATOM 1198 O O . VAL A 1 146 ? -2.880 0.124 15.553 1.00 86.12 146 VAL A O 1
ATOM 1201 N N . LYS A 1 147 ? -5.054 -0.030 16.126 1.00 84.25 147 LYS A N 1
ATOM 1202 C CA . LYS A 1 147 ? -4.826 0.138 17.565 1.00 84.25 147 LYS A CA 1
ATOM 1203 C C . LYS A 1 147 ? -4.140 -1.114 18.131 1.00 84.25 147 LYS A C 1
ATOM 1205 O O . LYS A 1 147 ? -4.342 -2.231 17.647 1.00 84.25 147 LYS A O 1
ATOM 1210 N N . SER A 1 148 ? -3.268 -0.932 19.121 1.00 79.75 148 SER A N 1
ATOM 1211 C CA . SER A 1 148 ? -2.811 -2.064 19.932 1.00 79.75 148 SER A CA 1
ATOM 1212 C C . SER A 1 148 ? -3.992 -2.574 20.769 1.00 79.75 148 SER A C 1
ATOM 1214 O O . SER A 1 148 ? -4.888 -1.781 21.063 1.00 79.75 148 SER A O 1
ATOM 1216 N N . PRO A 1 149 ? -4.017 -3.859 21.158 1.00 78.12 149 PRO A N 1
ATOM 1217 C CA . PRO A 1 149 ? -5.057 -4.369 22.054 1.00 78.12 149 PRO A CA 1
ATOM 1218 C C . PRO A 1 149 ? -5.134 -3.557 23.359 1.00 78.12 149 PRO A C 1
ATOM 1220 O O . PRO A 1 149 ? -6.218 -3.180 23.779 1.00 78.12 149 PRO A O 1
ATOM 1223 N N . GLU A 1 150 ? -3.990 -3.148 23.913 1.00 79.19 150 GLU A N 1
ATOM 1224 C CA . GLU A 1 150 ? -3.916 -2.256 25.082 1.00 79.19 150 GLU A CA 1
ATOM 1225 C C . GLU A 1 150 ? -4.626 -0.910 24.839 1.00 79.19 150 GLU A C 1
ATOM 1227 O O . GLU A 1 150 ? -5.360 -0.406 25.688 1.00 79.19 150 GLU A O 1
ATOM 1232 N N . ASN A 1 151 ? -4.463 -0.333 23.643 1.00 80.50 151 ASN A N 1
ATOM 1233 C CA . ASN A 1 151 ? -5.158 0.895 23.262 1.00 80.50 151 ASN A CA 1
ATOM 1234 C C . ASN A 1 151 ? -6.657 0.663 23.023 1.00 80.50 151 ASN A C 1
ATOM 1236 O O . ASN A 1 151 ? -7.449 1.589 23.187 1.00 80.50 151 ASN A O 1
ATOM 1240 N N . GLU A 1 152 ? -7.064 -0.532 22.594 1.00 83.94 152 GLU A N 1
ATOM 1241 C CA . GLU A 1 152 ? -8.478 -0.895 22.458 1.00 83.94 152 GLU A CA 1
ATOM 1242 C C . GLU A 1 152 ? -9.141 -1.002 23.834 1.00 83.94 152 GLU A C 1
ATOM 1244 O O . GLU A 1 152 ? -10.200 -0.407 24.026 1.00 83.94 152 GLU A O 1
ATOM 1249 N N . GLU A 1 153 ? -8.491 -1.653 24.800 1.00 87.81 153 GLU A N 1
ATOM 1250 C CA . GLU A 1 153 ? -8.952 -1.748 26.191 1.00 87.81 153 GLU A CA 1
ATOM 1251 C C . GLU A 1 153 ? -9.054 -0.370 26.848 1.00 87.81 153 GLU A C 1
ATOM 1253 O O . GLU A 1 153 ? -10.093 -0.028 27.412 1.00 87.81 153 GLU A O 1
ATOM 1258 N N . ALA A 1 154 ? -8.032 0.477 26.699 1.00 85.88 154 ALA A N 1
ATOM 1259 C CA . ALA A 1 154 ? -8.064 1.841 27.222 1.00 85.88 154 ALA A CA 1
ATOM 1260 C C . ALA A 1 154 ? -9.225 2.662 26.631 1.00 85.88 154 ALA A C 1
ATOM 1262 O O . ALA A 1 154 ? -9.895 3.409 27.345 1.00 85.88 154 ALA A O 1
ATOM 1263 N N . VAL A 1 155 ? -9.501 2.508 25.330 1.00 89.69 155 VAL A N 1
ATOM 1264 C CA . VAL A 1 155 ? -10.637 3.170 24.671 1.00 89.69 155 VAL A CA 1
ATOM 1265 C C . VAL A 1 155 ? -11.969 2.597 25.152 1.00 89.69 155 VAL A C 1
ATOM 1267 O O . VAL A 1 155 ? -12.911 3.366 25.338 1.00 89.69 155 VAL A O 1
ATOM 1270 N N . GLN A 1 156 ? -12.063 1.285 25.378 1.00 90.81 156 GLN A N 1
ATOM 1271 C CA . GLN A 1 156 ? -13.265 0.653 25.924 1.00 90.81 156 GLN A CA 1
ATOM 1272 C C . GLN A 1 156 ? -13.555 1.155 27.340 1.00 90.81 156 GLN A C 1
ATOM 1274 O O . GLN A 1 156 ? -14.665 1.620 27.588 1.00 90.81 156 GLN A O 1
ATOM 1279 N N . ILE A 1 157 ? -12.553 1.170 28.221 1.00 93.69 157 ILE A N 1
ATOM 1280 C CA . ILE A 1 157 ? -12.671 1.694 29.588 1.00 93.69 157 ILE A CA 1
ATOM 1281 C C . ILE A 1 157 ? -13.058 3.177 29.565 1.00 93.69 157 ILE A C 1
ATOM 1283 O O . ILE A 1 157 ? -13.975 3.601 30.264 1.00 93.69 157 ILE A O 1
ATOM 1287 N N . ALA A 1 158 ? -12.415 3.989 28.723 1.00 94.19 158 ALA A N 1
ATOM 1288 C CA . ALA A 1 158 ? -12.790 5.392 28.581 1.00 94.19 158 ALA A CA 1
ATOM 1289 C C . ALA A 1 158 ? -14.242 5.543 28.094 1.00 94.19 158 ALA A C 1
ATOM 1291 O O . ALA A 1 158 ? -14.978 6.397 28.587 1.00 94.19 158 ALA A O 1
ATOM 1292 N N . SER A 1 159 ? -14.678 4.699 27.153 1.00 94.19 159 SER A N 1
ATOM 1293 C CA . SER A 1 159 ? -16.049 4.725 26.645 1.00 94.19 159 SER A CA 1
ATOM 1294 C C . SER A 1 159 ? -17.077 4.307 27.696 1.00 94.19 159 SER A C 1
ATOM 1296 O O . SER A 1 159 ? -18.127 4.943 27.771 1.00 94.19 159 SER A O 1
ATOM 1298 N N . SER A 1 160 ? -16.771 3.320 28.545 1.00 96.06 160 SER A N 1
ATOM 1299 C CA . SER A 1 160 ? -17.664 2.896 29.627 1.00 96.06 160 SER A CA 1
ATOM 1300 C C . SER A 1 160 ? -17.772 3.971 30.705 1.00 96.06 160 SER A C 1
ATOM 1302 O O . SER A 1 160 ? -18.878 4.328 31.090 1.00 96.06 160 SER A O 1
ATOM 1304 N N . ILE A 1 161 ? -16.652 4.589 31.099 1.00 97.12 161 ILE A N 1
ATOM 1305 C CA . ILE A 1 161 ? -16.650 5.714 32.050 1.00 97.12 161 ILE A CA 1
ATOM 1306 C C . ILE A 1 161 ? -17.505 6.875 31.524 1.00 97.12 161 ILE A C 1
ATOM 1308 O O . ILE A 1 161 ? -18.284 7.470 32.268 1.00 97.12 161 ILE A O 1
ATOM 1312 N N . LEU A 1 162 ? -17.387 7.203 30.233 1.00 96.75 162 LEU A N 1
ATOM 1313 C CA . LEU A 1 162 ? -18.202 8.249 29.617 1.00 96.75 162 LEU A CA 1
ATOM 1314 C C . LEU A 1 162 ? -19.686 7.869 29.575 1.00 96.75 162 LEU A C 1
ATOM 1316 O O . LEU A 1 162 ? -20.531 8.717 29.854 1.00 96.75 162 LEU A O 1
ATOM 1320 N N . GLN A 1 163 ? -20.015 6.615 29.261 1.00 96.44 163 GLN A N 1
ATOM 1321 C CA . GLN A 1 163 ? -21.397 6.130 29.293 1.00 96.44 163 GLN A CA 1
ATOM 1322 C C . GLN A 1 163 ? -21.990 6.237 30.701 1.00 96.44 163 GLN A C 1
ATOM 1324 O O . GLN A 1 163 ? -23.067 6.815 30.854 1.00 96.44 163 GLN A O 1
ATOM 1329 N N . ASP A 1 164 ? -21.261 5.804 31.727 1.00 96.94 164 ASP A N 1
ATOM 1330 C CA . ASP A 1 164 ? -21.688 5.907 33.123 1.00 96.94 164 ASP A CA 1
ATOM 1331 C C . ASP A 1 164 ? -21.887 7.367 33.547 1.00 96.94 164 ASP A C 1
ATOM 1333 O O . ASP A 1 164 ? -22.912 7.715 34.138 1.00 96.94 164 ASP A O 1
ATOM 1337 N N . ALA A 1 165 ? -20.966 8.259 33.169 1.00 96.00 165 ALA A N 1
ATOM 1338 C CA . ALA A 1 165 ? -21.102 9.691 33.422 1.00 96.00 165 ALA A CA 1
ATOM 1339 C C . ALA A 1 165 ? -22.344 10.280 32.729 1.00 96.00 165 ALA A C 1
ATOM 1341 O O . ALA A 1 165 ? -23.091 11.052 33.336 1.00 96.00 165 ALA A O 1
ATOM 1342 N N . THR A 1 166 ? -22.616 9.897 31.476 1.00 95.38 166 THR A N 1
ATOM 1343 C CA . THR A 1 166 ? -23.824 10.350 30.767 1.00 95.38 166 THR A CA 1
ATOM 1344 C C . THR A 1 166 ? -25.102 9.809 31.400 1.00 95.38 166 THR A C 1
ATOM 1346 O O . THR A 1 166 ? -26.071 10.558 31.532 1.00 95.38 166 THR A O 1
ATOM 1349 N N . ALA A 1 167 ? -25.107 8.553 31.854 1.00 94.81 167 ALA A N 1
ATOM 1350 C CA . ALA A 1 167 ? -26.236 7.966 32.562 1.00 94.81 167 ALA A CA 1
ATOM 1351 C C . ALA A 1 167 ? -26.489 8.703 33.885 1.00 94.81 167 ALA A C 1
ATOM 1353 O O . ALA A 1 167 ? -27.619 9.115 34.150 1.00 94.81 167 ALA A O 1
ATOM 1354 N N . ALA A 1 168 ? -25.439 8.975 34.666 1.00 93.75 168 ALA A N 1
ATOM 1355 C CA . ALA A 1 168 ? -25.534 9.750 35.899 1.00 93.75 168 ALA A CA 1
ATOM 1356 C C . ALA A 1 168 ? -26.138 11.145 35.649 1.00 93.75 168 ALA A C 1
ATOM 1358 O O . ALA A 1 168 ? -27.108 11.516 36.313 1.00 93.75 168 ALA A O 1
ATOM 1359 N N . LEU A 1 169 ? -25.662 11.877 34.636 1.00 92.50 169 LEU A N 1
ATOM 1360 C CA . LEU A 1 169 ? -26.214 13.184 34.246 1.00 92.50 169 LEU A CA 1
ATOM 1361 C C . LEU A 1 169 ? -27.685 13.107 33.795 1.00 92.50 169 LEU A C 1
ATOM 1363 O O . LEU A 1 169 ? -28.493 13.988 34.100 1.00 92.50 169 LEU A O 1
ATOM 1367 N N . GLN A 1 170 ? -28.078 12.045 33.092 1.00 92.88 170 GLN A N 1
ATOM 1368 C CA . GLN A 1 170 ? -29.481 11.830 32.727 1.00 92.88 170 GLN A CA 1
ATOM 1369 C C . GLN A 1 170 ? -30.357 11.545 33.951 1.00 92.88 170 GLN A C 1
ATOM 1371 O O . GLN A 1 170 ? -31.498 12.004 34.019 1.00 92.88 170 GLN A O 1
ATOM 1376 N N . THR A 1 171 ? -29.848 10.816 34.945 1.00 91.12 171 THR A N 1
ATOM 1377 C CA . THR A 1 171 ? -30.620 10.568 36.169 1.00 91.12 171 THR A CA 1
ATOM 1378 C C . THR A 1 171 ? -30.819 11.837 36.995 1.00 91.12 171 THR A C 1
ATOM 1380 O O . THR A 1 171 ? -31.921 12.056 37.494 1.00 91.12 171 THR A O 1
ATOM 1383 N N . THR A 1 172 ? -29.812 12.709 37.102 1.00 89.25 172 THR A N 1
ATOM 1384 C CA . THR A 1 172 ? -29.932 13.967 37.858 1.00 89.25 172 THR A CA 1
ATOM 1385 C C . THR A 1 172 ? -30.871 14.956 37.172 1.00 89.25 172 THR A C 1
ATOM 1387 O O . THR A 1 172 ? -31.691 15.587 37.836 1.00 89.25 172 THR A O 1
ATOM 1390 N N . THR A 1 173 ? -30.827 15.046 35.840 1.00 86.69 173 THR A N 1
ATOM 1391 C CA . THR A 1 173 ? -31.765 15.875 35.062 1.00 86.69 173 THR A CA 1
ATOM 1392 C C . THR A 1 173 ? -33.205 15.373 35.163 1.00 86.69 173 THR A C 1
ATOM 1394 O O . THR A 1 173 ? -34.111 16.176 35.388 1.00 86.69 173 THR A O 1
ATOM 1397 N N . ARG A 1 174 ? -33.435 14.054 35.074 1.00 86.00 174 ARG A N 1
ATOM 1398 C CA . ARG A 1 174 ? -34.770 13.458 35.268 1.00 86.00 174 ARG A CA 1
ATOM 1399 C C . ARG A 1 174 ? -35.302 13.669 36.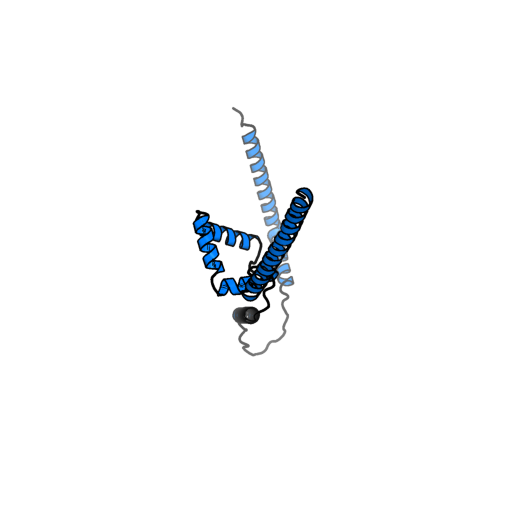683 1.00 86.00 174 ARG A C 1
ATOM 1401 O O . ARG A 1 174 ? -36.457 14.058 36.820 1.00 86.00 174 ARG A O 1
ATOM 1408 N N . LYS A 1 175 ? -34.474 13.46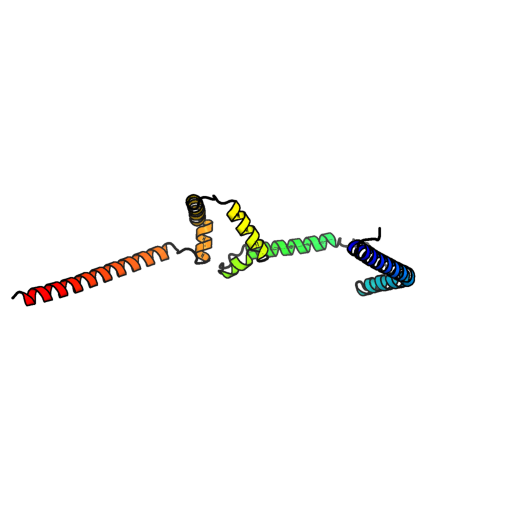8 37.716 1.00 85.50 175 LYS A N 1
ATOM 1409 C CA . LYS A 1 175 ? -34.851 13.748 39.114 1.00 85.50 175 LYS A CA 1
ATOM 1410 C C . LYS A 1 175 ? -35.268 15.208 39.287 1.00 85.50 175 LYS A C 1
ATOM 1412 O O . LYS A 1 175 ? -36.394 15.461 39.687 1.00 85.50 175 LYS A O 1
ATOM 1417 N N . ARG A 1 176 ? -34.445 16.155 38.822 1.00 83.38 176 ARG A N 1
ATOM 1418 C CA . ARG A 1 176 ? -34.761 17.592 38.872 1.00 83.38 176 ARG A CA 1
ATOM 1419 C C . ARG A 1 176 ? -36.070 17.946 38.158 1.00 83.38 176 ARG A C 1
ATOM 1421 O O . ARG A 1 176 ? -36.826 18.778 38.647 1.00 83.38 176 ARG A O 1
ATOM 1428 N N . SER A 1 177 ? -36.345 17.333 37.003 1.00 84.31 177 SER A N 1
ATOM 1429 C CA . SER A 1 177 ? -37.607 17.550 36.285 1.00 84.31 177 SER A CA 1
ATOM 1430 C C . SER A 1 177 ? -38.815 16.965 37.017 1.00 84.31 177 SER A C 1
ATOM 1432 O O . SER A 1 177 ? -39.897 17.536 36.912 1.00 84.31 177 SER A O 1
ATOM 1434 N N . ASN A 1 178 ? -38.666 15.825 37.692 1.00 84.94 178 ASN A N 1
ATOM 1435 C CA . ASN A 1 178 ? -39.749 15.215 38.459 1.00 84.94 178 ASN A CA 1
ATOM 1436 C C . ASN A 1 178 ? -40.034 16.015 39.732 1.00 84.94 178 ASN A C 1
ATOM 1438 O O . ASN A 1 178 ? -41.196 16.293 40.002 1.00 84.94 178 ASN A O 1
ATOM 1442 N N . ASP A 1 179 ? -38.997 16.469 40.436 1.00 81.69 179 ASP A N 1
ATOM 1443 C CA . ASP A 1 179 ? -39.137 17.308 41.631 1.00 81.69 179 ASP A CA 1
ATOM 1444 C C . ASP A 1 179 ? -39.830 18.641 41.297 1.00 81.69 179 ASP A C 1
ATOM 1446 O O . ASP A 1 179 ? -40.731 19.072 42.011 1.00 81.69 179 ASP A O 1
ATOM 1450 N N . ALA A 1 180 ? -39.500 19.257 40.154 1.00 81.19 180 ALA A N 1
ATOM 1451 C CA . ALA A 1 180 ? -40.173 20.470 39.680 1.00 81.19 180 ALA A CA 1
ATOM 1452 C C . ALA A 1 180 ? -41.664 20.251 39.347 1.00 81.19 180 ALA A C 1
ATOM 1454 O O . ALA A 1 180 ? -42.472 21.167 39.490 1.00 81.19 180 ALA A O 1
ATOM 1455 N N . ARG A 1 181 ? -42.046 19.045 38.907 1.00 78.81 181 ARG A N 1
ATOM 1456 C CA . ARG A 1 181 ? -43.454 18.689 38.665 1.00 78.81 181 ARG A CA 1
ATOM 1457 C C . ARG A 1 181 ? -44.184 18.369 39.965 1.00 78.81 181 ARG A C 1
ATOM 1459 O O . ARG A 1 181 ? -45.322 18.783 40.117 1.00 78.81 181 ARG A O 1
ATOM 1466 N N . ALA A 1 182 ? -43.536 17.679 40.900 1.00 81.56 182 ALA A N 1
ATOM 1467 C CA . ALA A 1 182 ? -44.108 17.393 42.212 1.00 81.56 182 ALA A CA 1
ATOM 1468 C C . ALA A 1 182 ? -44.403 18.689 42.985 1.00 81.56 182 ALA A C 1
ATOM 1470 O O . ALA A 1 182 ? -45.507 18.864 43.480 1.00 81.56 182 ALA A O 1
ATOM 1471 N N . ALA A 1 183 ? -43.474 19.650 42.970 1.00 78.00 183 ALA A N 1
ATOM 1472 C CA . ALA A 1 183 ? -43.636 20.946 43.633 1.00 78.00 183 ALA A CA 1
ATOM 1473 C C . ALA A 1 183 ? -44.731 21.854 43.035 1.00 78.00 183 ALA A C 1
ATOM 1475 O O . ALA A 1 183 ? -45.034 22.892 43.608 1.00 78.00 183 ALA A O 1
ATOM 1476 N N . THR A 1 184 ? -45.288 21.516 41.868 1.00 78.44 184 THR A N 1
ATOM 1477 C CA . THR A 1 184 ? -46.396 22.265 41.243 1.00 78.44 184 THR A CA 1
ATOM 1478 C C . THR A 1 184 ? -47.749 21.558 41.384 1.00 78.44 184 THR A C 1
ATOM 1480 O O . THR A 1 184 ? -48.746 22.075 40.886 1.00 78.44 184 THR A O 1
ATOM 1483 N N . GLN A 1 185 ? -47.792 20.382 42.027 1.00 68.69 185 GLN A N 1
ATOM 1484 C CA . GLN A 1 185 ? -49.015 19.610 42.293 1.00 68.69 185 GLN A CA 1
ATOM 1485 C C . GLN A 1 185 ? -49.449 19.606 43.773 1.00 68.69 185 GLN A C 1
ATOM 1487 O O . GLN A 1 185 ? -50.496 19.032 44.071 1.00 68.69 185 GLN A O 1
ATOM 1492 N N . GLU A 1 186 ? -48.682 20.239 44.666 1.00 52.19 186 GLU A N 1
ATOM 1493 C CA . GLU A 1 186 ? -49.117 20.646 46.018 1.00 52.19 186 GLU A CA 1
ATOM 1494 C C . GLU A 1 186 ? -49.710 22.060 45.991 1.00 52.19 186 GLU A C 1
ATOM 1496 O O . GLU A 1 186 ? -50.713 22.283 46.707 1.00 52.19 186 GLU A O 1
#